Protein AF-A0A1F4DEU4-F1 (afdb_monomer)

Sequence (209 aa):
MPLQNRVDPWGRLQAVTARGTLLGNRGILHNARKEIITTSARKGWVTCLLEFEGRRREVFGAGTYSELFFLDEATAFSAGHRPCAECRRERYNEFKSAWVAANPELVRSGNPPIGEIDKVLHAERVDREGRKVIFEGTFGDLPPGTFIELDGNAVLVWHRGLLRWFFEGYSRLDESPAASASVRVLTPASVVTVFRAGFSPGVHVSANS

Structure (mmCIF, N/CA/C/O backbone):
data_AF-A0A1F4DEU4-F1
#
_entry.id   AF-A0A1F4DEU4-F1
#
loop_
_atom_site.group_PDB
_atom_site.id
_atom_site.type_symbol
_atom_site.label_atom_id
_atom_site.label_alt_id
_atom_site.label_comp_id
_atom_site.label_asym_id
_atom_site.label_entity_id
_atom_site.label_seq_id
_atom_site.pdbx_PDB_ins_code
_atom_site.Cartn_x
_atom_site.Cartn_y
_atom_site.Cartn_z
_atom_site.occupancy
_atom_site.B_iso_or_equiv
_atom_site.auth_seq_id
_atom_site.auth_comp_id
_atom_site.auth_asym_id
_atom_site.auth_atom_id
_atom_site.pdbx_PDB_model_num
ATOM 1 N N . MET A 1 1 ? -22.187 -11.898 8.634 1.00 74.94 1 MET A N 1
ATOM 2 C CA . MET A 1 1 ? -21.573 -11.333 7.411 1.00 74.94 1 MET A CA 1
ATOM 3 C C . MET A 1 1 ? -20.250 -10.690 7.796 1.00 74.94 1 MET A C 1
ATOM 5 O O . MET A 1 1 ? -20.202 -10.116 8.881 1.00 74.94 1 MET A O 1
ATOM 9 N N . PRO A 1 2 ? -19.179 -10.838 7.001 1.00 91.62 2 PRO A N 1
ATOM 10 C CA . PRO A 1 2 ? -17.907 -10.177 7.291 1.00 91.62 2 PRO A CA 1
ATOM 11 C C . PRO A 1 2 ? -18.065 -8.649 7.244 1.00 91.62 2 PRO A C 1
ATOM 13 O O . PRO A 1 2 ? -18.876 -8.130 6.481 1.00 91.62 2 PRO A O 1
ATOM 16 N N . LEU A 1 3 ? -17.289 -7.931 8.059 1.00 95.25 3 LEU A N 1
ATOM 17 C CA . LEU A 1 3 ? -17.199 -6.471 7.974 1.00 95.25 3 LEU A CA 1
ATOM 18 C C . LEU A 1 3 ? -16.487 -6.058 6.680 1.00 95.25 3 LEU A C 1
ATOM 20 O O . LEU A 1 3 ? -15.604 -6.768 6.198 1.00 95.25 3 LEU A O 1
ATOM 24 N N . GLN A 1 4 ? -16.824 -4.882 6.149 1.00 97.38 4 GLN A N 1
ATOM 25 C CA . GLN A 1 4 ? -16.165 -4.298 4.978 1.00 97.38 4 GLN A CA 1
ATOM 26 C C . GLN A 1 4 ? -14.805 -3.692 5.366 1.00 97.38 4 GLN A C 1
ATOM 28 O O . GLN A 1 4 ? -14.639 -2.476 5.456 1.00 97.38 4 GLN A O 1
ATOM 33 N N . ASN A 1 5 ? -13.828 -4.548 5.662 1.00 97.50 5 ASN A N 1
ATOM 34 C CA . ASN A 1 5 ? -12.535 -4.132 6.205 1.00 97.50 5 ASN A CA 1
ATOM 35 C C . ASN A 1 5 ? -11.331 -4.863 5.599 1.00 97.50 5 ASN A C 1
ATOM 37 O O . ASN A 1 5 ? -10.223 -4.762 6.129 1.00 97.50 5 ASN A O 1
ATOM 41 N N . ARG A 1 6 ? -11.522 -5.590 4.495 1.00 98.06 6 ARG A N 1
ATOM 42 C CA . ARG A 1 6 ? -10.418 -6.169 3.724 1.00 98.06 6 ARG A CA 1
ATOM 43 C C . ARG A 1 6 ? -10.033 -5.247 2.595 1.00 98.06 6 ARG A C 1
ATOM 45 O O . ARG A 1 6 ? -10.904 -4.745 1.895 1.00 98.06 6 ARG A O 1
ATOM 52 N N . VAL A 1 7 ? -8.740 -5.011 2.446 1.00 98.38 7 VAL A N 1
ATOM 53 C CA . VAL A 1 7 ? -8.222 -4.062 1.468 1.00 98.38 7 VAL A CA 1
ATOM 54 C C . VAL A 1 7 ? -7.651 -4.809 0.274 1.00 98.38 7 VAL A C 1
ATOM 56 O O . VAL A 1 7 ? -6.775 -5.654 0.447 1.00 98.38 7 VAL A O 1
ATOM 59 N N . ASP A 1 8 ? -8.137 -4.476 -0.920 1.00 98.56 8 ASP A N 1
ATOM 60 C CA . ASP A 1 8 ? -7.568 -4.958 -2.182 1.00 98.56 8 ASP A CA 1
ATOM 61 C C . ASP A 1 8 ? -6.397 -4.072 -2.672 1.00 98.56 8 ASP A C 1
ATOM 63 O O . ASP A 1 8 ? -6.161 -2.991 -2.117 1.00 98.56 8 ASP A O 1
ATOM 67 N N . PRO A 1 9 ? -5.649 -4.478 -3.717 1.00 98.62 9 PRO A N 1
ATOM 68 C CA . PRO A 1 9 ? -4.530 -3.692 -4.243 1.00 98.62 9 PRO A CA 1
ATOM 69 C C . PRO A 1 9 ? -4.918 -2.311 -4.801 1.00 98.62 9 PRO A C 1
ATOM 71 O O . PRO A 1 9 ? -4.081 -1.406 -4.816 1.00 98.62 9 PRO A O 1
ATOM 74 N N . TRP A 1 10 ? -6.179 -2.098 -5.201 1.00 98.25 10 TRP A N 1
ATOM 75 C CA . TRP A 1 10 ? -6.697 -0.770 -5.571 1.00 98.25 10 TRP A CA 1
ATOM 76 C C . TRP A 1 10 ? -6.994 0.108 -4.348 1.00 98.25 10 TRP A C 1
ATOM 78 O O . TRP A 1 10 ? -7.251 1.303 -4.486 1.00 98.25 10 TRP A O 1
ATOM 88 N N . GLY A 1 11 ? -6.957 -0.458 -3.143 1.00 97.38 11 GLY A N 1
ATOM 89 C CA . GLY A 1 11 ? -7.246 0.224 -1.892 1.00 97.38 11 GLY A CA 1
ATOM 90 C C . GLY A 1 11 ? -8.728 0.249 -1.522 1.00 97.38 11 GLY A C 1
ATOM 91 O O . GLY A 1 11 ? -9.077 0.960 -0.569 1.00 97.38 11 GLY A O 1
ATOM 92 N N . ARG A 1 12 ? -9.587 -0.505 -2.218 1.00 97.06 12 ARG A N 1
ATOM 93 C CA . ARG A 1 12 ? -11.024 -0.607 -1.922 1.00 97.06 12 ARG A CA 1
ATOM 94 C C . ARG A 1 12 ? -11.250 -1.512 -0.717 1.00 97.06 12 ARG A C 1
ATOM 96 O O . ARG A 1 12 ? -10.450 -2.400 -0.434 1.00 97.06 12 ARG A O 1
ATOM 103 N N . LEU A 1 13 ? -12.345 -1.265 -0.002 1.00 97.62 13 LEU A N 1
ATOM 104 C CA . LEU A 1 13 ? -12.741 -2.047 1.166 1.00 97.62 13 LEU A CA 1
ATOM 105 C C . LEU A 1 13 ? -13.792 -3.077 0.752 1.00 97.62 13 LEU A C 1
ATOM 107 O O . LEU A 1 13 ? -14.833 -2.698 0.217 1.00 97.62 13 LEU A O 1
ATOM 111 N N . GLN A 1 14 ? -13.535 -4.353 1.020 1.00 97.81 14 GLN A N 1
ATOM 112 C CA . GLN A 1 14 ? -14.402 -5.476 0.670 1.00 97.81 14 GLN A CA 1
ATOM 113 C C . GLN A 1 14 ? -14.836 -6.241 1.925 1.00 97.81 14 GLN A C 1
ATOM 115 O O . GLN A 1 14 ? -14.095 -6.334 2.910 1.00 97.81 14 GLN A O 1
ATOM 120 N N . ALA A 1 15 ? -16.049 -6.790 1.882 1.00 97.44 15 ALA A N 1
ATOM 121 C CA . ALA A 1 15 ? -16.614 -7.631 2.931 1.00 97.44 15 ALA A CA 1
ATOM 122 C C . ALA A 1 15 ? -16.348 -9.111 2.614 1.00 97.44 15 ALA A C 1
ATOM 124 O O . ALA A 1 15 ? -17.193 -9.795 2.043 1.00 97.44 15 ALA A O 1
ATOM 125 N N . VAL A 1 16 ? -15.162 -9.607 2.979 1.00 96.75 16 VAL A N 1
ATOM 126 C CA . VAL A 1 16 ? -14.746 -11.006 2.750 1.00 96.75 16 VAL A CA 1
ATOM 127 C C . VAL A 1 16 ? -14.143 -11.626 4.013 1.00 96.75 16 VAL A C 1
ATOM 129 O O . VAL A 1 16 ? -13.744 -10.921 4.940 1.00 96.75 16 VAL A O 1
ATOM 132 N N . THR A 1 17 ? -14.092 -12.957 4.073 1.00 95.69 17 THR A N 1
ATOM 133 C CA . THR A 1 17 ? -13.707 -13.717 5.278 1.00 95.69 17 THR A CA 1
ATOM 134 C C . THR A 1 17 ? -12.210 -13.978 5.422 1.00 95.69 17 THR A C 1
ATOM 136 O O . THR A 1 17 ? -11.786 -14.415 6.494 1.00 95.69 17 THR A O 1
ATOM 139 N N . ALA A 1 18 ? -11.405 -13.722 4.384 1.00 95.56 18 ALA A N 1
ATOM 140 C CA . ALA A 1 18 ? -9.952 -13.897 4.425 1.00 95.56 18 ALA A CA 1
ATOM 141 C C . ALA A 1 18 ? -9.349 -13.207 5.653 1.00 95.56 18 ALA A C 1
ATOM 143 O O . ALA A 1 18 ? -9.817 -12.146 6.043 1.00 95.56 18 ALA A O 1
ATOM 144 N N . ARG A 1 19 ? -8.339 -13.775 6.315 1.00 91.31 19 ARG A N 1
ATOM 145 C CA . ARG A 1 19 ? -7.832 -13.196 7.578 1.00 91.31 19 ARG A CA 1
ATOM 146 C C . ARG A 1 19 ? -6.899 -12.004 7.364 1.00 91.31 19 ARG A C 1
ATOM 148 O O . ARG A 1 19 ? -7.003 -11.025 8.099 1.00 91.31 19 ARG A O 1
ATOM 155 N N . GLY A 1 20 ? -6.052 -12.082 6.340 1.00 94.19 20 GLY A N 1
ATOM 156 C CA . GLY A 1 20 ? -4.929 -11.168 6.153 1.00 94.19 20 GLY A CA 1
ATOM 157 C C . GLY A 1 20 ? -3.789 -11.425 7.146 1.00 94.19 20 GLY A C 1
ATOM 158 O O . GLY A 1 20 ? -3.957 -12.136 8.136 1.00 94.19 20 GLY A O 1
ATOM 159 N N . THR A 1 21 ? -2.623 -10.845 6.870 1.00 97.25 21 THR A N 1
ATOM 160 C CA . THR A 1 21 ? -1.410 -10.959 7.706 1.00 97.25 21 THR A CA 1
ATOM 161 C C . THR A 1 21 ? -0.997 -9.637 8.346 1.00 97.25 21 THR A C 1
ATOM 163 O O . THR A 1 21 ? -0.180 -9.620 9.266 1.00 97.25 21 THR A O 1
ATOM 166 N N . LEU A 1 22 ? -1.577 -8.525 7.891 1.00 97.81 22 LEU A N 1
ATOM 167 C CA . LEU A 1 22 ? -1.327 -7.191 8.422 1.00 97.81 22 LEU A CA 1
ATOM 168 C C . LEU A 1 22 ? -2.637 -6.491 8.748 1.00 97.81 22 LEU A C 1
ATOM 170 O O . LEU A 1 22 ? -3.631 -6.629 8.033 1.00 97.81 22 LEU A O 1
ATOM 174 N N . LEU A 1 23 ? -2.587 -5.678 9.797 1.00 97.75 23 LEU A N 1
ATOM 175 C CA . LEU A 1 23 ? -3.624 -4.709 10.118 1.00 97.75 23 LEU A CA 1
ATOM 176 C C . LEU A 1 23 ? -3.287 -3.372 9.445 1.00 97.75 23 LEU A C 1
ATOM 178 O O . LEU A 1 23 ? -2.137 -3.114 9.095 1.00 97.75 23 LEU A O 1
ATOM 182 N N . GLY A 1 24 ? -4.247 -2.471 9.299 1.00 96.94 24 GLY A N 1
ATOM 183 C CA . GLY A 1 24 ? -3.970 -1.089 8.945 1.00 96.94 24 GLY A CA 1
ATOM 184 C C . GLY A 1 24 ? -5.007 -0.104 9.443 1.00 96.94 24 GLY A C 1
ATOM 185 O O . GLY A 1 24 ? -6.047 -0.464 9.990 1.00 96.94 24 GLY A O 1
ATOM 186 N N . ASN A 1 25 ? -4.661 1.167 9.283 1.00 97.06 25 ASN A N 1
ATOM 187 C CA . ASN A 1 25 ? -5.388 2.290 9.848 1.00 97.06 25 ASN A CA 1
ATOM 188 C C . ASN A 1 25 ? -5.423 3.448 8.842 1.00 97.06 25 ASN A C 1
ATOM 190 O O . ASN A 1 25 ? -4.376 3.944 8.412 1.00 97.06 25 ASN A O 1
ATOM 194 N N . ARG A 1 26 ? -6.641 3.899 8.518 1.00 96.88 26 ARG A N 1
ATOM 195 C CA . ARG A 1 26 ? -6.926 5.109 7.722 1.00 96.88 26 ARG A CA 1
ATOM 196 C C . ARG A 1 26 ? -7.758 6.144 8.490 1.00 96.88 26 ARG A C 1
ATOM 198 O O . ARG A 1 26 ? -8.313 7.060 7.888 1.00 96.88 26 ARG A O 1
ATOM 205 N N . GLY A 1 27 ? -7.831 6.016 9.811 1.00 97.19 27 GLY A N 1
ATOM 206 C CA . GLY A 1 27 ? -8.699 6.772 10.712 1.00 97.19 27 GLY A CA 1
ATOM 207 C C . GLY A 1 27 ? -10.018 6.053 11.005 1.00 97.19 27 GLY A C 1
ATOM 208 O O . GLY A 1 27 ? -10.116 4.835 10.854 1.00 97.19 27 GLY A O 1
ATOM 209 N N . ILE A 1 28 ? -11.015 6.806 11.468 1.00 97.56 28 ILE A N 1
ATOM 210 C CA . ILE A 1 28 ? -12.362 6.301 11.765 1.00 97.56 28 ILE A CA 1
ATOM 211 C C . ILE A 1 28 ? -13.197 6.409 10.487 1.00 97.56 28 ILE A C 1
ATOM 213 O O . ILE A 1 28 ? -13.483 7.508 10.023 1.00 97.56 28 ILE A O 1
ATOM 217 N N . LEU A 1 29 ? -13.517 5.265 9.890 1.00 97.81 29 LEU A N 1
ATOM 218 C CA . LEU A 1 29 ? -14.238 5.137 8.625 1.00 97.81 29 LEU A CA 1
ATOM 219 C C . LEU A 1 29 ? -15.673 4.650 8.804 1.00 97.81 29 LEU A C 1
ATOM 221 O O . LEU A 1 29 ? -16.444 4.712 7.851 1.00 97.81 29 LEU A O 1
ATOM 225 N N . HIS A 1 30 ? -16.000 4.113 9.982 1.00 97.88 30 HIS A N 1
ATOM 226 C CA . HIS A 1 30 ? -17.273 3.464 10.257 1.00 97.88 30 HIS A CA 1
ATOM 227 C C . HIS A 1 30 ? -18.188 4.320 11.137 1.00 97.88 30 HIS A C 1
ATOM 229 O O . HIS A 1 30 ? -17.727 5.156 11.914 1.00 97.88 30 HIS A O 1
ATOM 235 N N . ASN A 1 31 ? -19.493 4.083 11.027 1.00 96.25 31 ASN A N 1
ATOM 236 C CA . ASN A 1 31 ? -20.499 4.600 11.957 1.00 96.25 31 ASN A CA 1
ATOM 237 C C . ASN A 1 31 ? -20.740 3.627 13.132 1.00 96.25 31 ASN A C 1
ATOM 239 O O . ASN A 1 31 ? -20.194 2.529 13.163 1.00 96.25 31 ASN A O 1
ATOM 243 N N . ALA A 1 32 ? -21.625 3.974 14.072 1.00 95.19 32 ALA A N 1
ATOM 244 C CA . ALA A 1 32 ? -21.945 3.125 15.231 1.00 95.19 32 ALA A CA 1
ATOM 245 C C . ALA A 1 32 ? -22.480 1.715 14.881 1.00 95.19 32 ALA A C 1
ATOM 247 O O . ALA A 1 32 ? -22.430 0.817 15.717 1.00 95.19 32 ALA A O 1
ATOM 248 N N . ARG A 1 33 ? -22.968 1.501 13.650 1.00 95.12 33 ARG A N 1
ATOM 249 C CA . ARG A 1 33 ? -23.425 0.198 13.134 1.00 95.12 33 ARG A CA 1
ATOM 250 C C . ARG A 1 33 ? -22.317 -0.592 12.426 1.00 95.12 33 ARG A C 1
ATOM 252 O O . ARG A 1 33 ? -22.598 -1.633 11.842 1.00 95.12 33 ARG A O 1
ATOM 259 N N . LYS A 1 34 ? -21.066 -0.118 12.483 1.00 96.00 34 LYS A N 1
ATOM 260 C CA . LYS A 1 34 ? -19.886 -0.699 11.815 1.00 96.00 34 LYS A CA 1
ATOM 261 C C . LYS A 1 34 ? -19.960 -0.664 10.282 1.00 96.00 34 LYS A C 1
ATOM 263 O O . LYS A 1 34 ? -19.275 -1.432 9.609 1.00 96.00 34 LYS A O 1
ATOM 268 N N . GLU A 1 35 ? -20.750 0.252 9.727 1.00 96.44 35 GLU A N 1
ATOM 269 C CA . GLU A 1 35 ? -20.863 0.474 8.282 1.00 96.44 35 GLU A CA 1
ATOM 270 C C . GLU A 1 35 ? -19.851 1.533 7.836 1.00 96.44 35 GLU A C 1
ATOM 272 O O . GLU A 1 35 ? -19.724 2.569 8.491 1.00 96.44 35 GLU A O 1
ATOM 277 N N . ILE A 1 36 ? -19.154 1.297 6.721 1.00 97.31 36 ILE A N 1
ATOM 278 C CA . ILE A 1 36 ? -18.210 2.259 6.139 1.00 97.31 36 ILE A CA 1
ATOM 279 C C . ILE A 1 36 ? -18.966 3.469 5.578 1.00 97.31 36 ILE A C 1
ATOM 281 O O . ILE A 1 36 ? -19.855 3.323 4.745 1.00 97.31 36 ILE A O 1
ATOM 285 N N . ILE A 1 37 ? -18.563 4.667 5.996 1.00 96.69 37 ILE A N 1
ATOM 286 C CA . ILE A 1 37 ? -19.127 5.956 5.560 1.00 96.69 37 ILE A CA 1
ATOM 287 C C . ILE A 1 37 ? -18.100 6.856 4.858 1.00 96.69 37 ILE A C 1
ATOM 289 O O . ILE A 1 37 ? -18.463 7.863 4.259 1.00 96.69 37 ILE A O 1
ATOM 293 N N . THR A 1 38 ? -16.811 6.510 4.918 1.00 94.88 38 THR A N 1
ATOM 294 C CA . THR A 1 38 ? -15.733 7.188 4.184 1.00 94.88 38 THR A CA 1
ATOM 295 C C . THR A 1 38 ? -14.582 6.223 3.897 1.00 94.88 38 THR A C 1
ATOM 297 O O . THR A 1 38 ? -14.394 5.234 4.600 1.00 94.88 38 THR A O 1
ATOM 300 N N . THR A 1 39 ? -13.777 6.496 2.872 1.00 91.38 39 THR A N 1
ATOM 301 C CA . THR A 1 39 ? -12.630 5.655 2.485 1.00 91.38 39 THR A CA 1
ATOM 302 C C . THR A 1 39 ? -11.340 6.015 3.229 1.00 91.38 39 THR A C 1
ATOM 304 O O . THR A 1 39 ? -10.420 5.191 3.302 1.00 91.38 39 THR A O 1
ATOM 307 N N . SER A 1 40 ? -11.262 7.228 3.795 1.00 92.81 40 SER A N 1
ATOM 308 C CA . SER A 1 40 ? -10.175 7.676 4.673 1.00 92.81 40 SER A CA 1
ATOM 309 C C . SER A 1 40 ? -10.538 8.925 5.484 1.00 92.81 40 SER A C 1
ATOM 311 O O . SER A 1 40 ? -11.336 9.744 5.042 1.00 92.81 40 SER A O 1
ATOM 313 N N . ALA A 1 41 ? -9.904 9.102 6.647 1.00 94.31 41 ALA A N 1
ATOM 314 C CA . ALA A 1 41 ? -10.042 10.295 7.494 1.00 94.31 41 ALA A CA 1
ATOM 315 C C . ALA A 1 41 ? -8.704 11.023 7.749 1.00 94.31 41 ALA A C 1
ATOM 317 O O . ALA A 1 41 ? -8.639 12.003 8.486 1.00 94.31 41 ALA A O 1
ATOM 318 N N . ARG A 1 42 ? -7.600 10.529 7.172 1.00 94.44 42 ARG A N 1
ATOM 319 C CA . ARG A 1 42 ? -6.245 11.090 7.315 1.00 94.44 42 ARG A CA 1
ATOM 320 C C . ARG A 1 42 ? -5.366 10.708 6.129 1.00 94.44 42 ARG A C 1
ATOM 322 O O . ARG A 1 42 ? -5.648 9.728 5.451 1.00 94.44 42 ARG A O 1
ATOM 329 N N . LYS A 1 43 ? -4.263 11.437 5.926 1.00 95.75 43 LYS A N 1
ATOM 330 C CA . LYS A 1 43 ? -3.273 11.163 4.860 1.00 95.75 43 LYS A CA 1
ATOM 331 C C . LYS A 1 43 ? -2.304 10.032 5.207 1.00 95.75 43 LYS A C 1
ATOM 333 O O . LYS A 1 43 ? -1.937 9.240 4.347 1.00 95.75 43 LYS A O 1
ATOM 338 N N . GLY A 1 44 ? -1.900 9.944 6.475 1.00 96.19 44 GLY A N 1
ATOM 339 C CA . GLY A 1 44 ? -0.965 8.917 6.927 1.00 96.19 44 GLY A CA 1
ATOM 340 C C . GLY A 1 44 ? -1.660 7.578 7.113 1.00 96.19 44 GLY A C 1
ATOM 341 O O . GLY A 1 44 ? -2.057 7.271 8.239 1.00 96.19 44 GLY A O 1
ATOM 342 N N . TRP A 1 45 ? -1.837 6.821 6.030 1.00 98.00 45 TRP A N 1
ATOM 343 C CA . TRP A 1 45 ? -2.325 5.445 6.088 1.00 98.00 45 TRP A CA 1
ATOM 344 C C . TRP A 1 45 ? -1.176 4.508 6.423 1.00 98.00 45 TRP A C 1
ATOM 346 O O . TRP A 1 45 ? -0.114 4.563 5.796 1.00 98.00 45 TRP A O 1
ATOM 356 N N . VAL A 1 46 ? -1.395 3.651 7.413 1.00 98.56 46 VAL A N 1
ATOM 357 C CA . VAL A 1 46 ? -0.334 2.800 7.949 1.00 98.56 46 VAL A CA 1
ATOM 358 C C . VAL A 1 46 ? -0.747 1.343 8.015 1.00 98.56 46 VAL A C 1
ATOM 360 O O . VAL A 1 46 ? -1.926 1.049 8.211 1.00 98.56 46 VAL A O 1
ATOM 363 N N . THR A 1 47 ? 0.230 0.448 7.911 1.00 98.50 47 THR A N 1
ATOM 364 C CA . THR A 1 47 ? 0.091 -0.959 8.286 1.00 98.50 47 THR A CA 1
ATOM 365 C C . THR A 1 47 ? 0.715 -1.240 9.639 1.00 98.50 47 THR A C 1
ATOM 367 O O . THR A 1 47 ? 1.797 -0.753 9.968 1.00 98.50 47 THR A O 1
ATOM 370 N N . CYS A 1 48 ? 0.027 -2.052 10.423 1.00 97.81 48 CYS A N 1
ATOM 371 C CA . CYS A 1 48 ? 0.373 -2.453 11.771 1.00 97.81 48 CYS A CA 1
ATOM 372 C C . CYS A 1 48 ? 0.555 -3.973 11.838 1.00 97.81 48 CYS A C 1
ATOM 374 O O . CYS A 1 48 ? 0.069 -4.708 10.977 1.00 97.81 48 CYS A O 1
ATOM 376 N N . LEU A 1 49 ? 1.229 -4.438 12.889 1.00 97.00 49 LEU A N 1
ATOM 377 C CA . LEU A 1 49 ? 1.172 -5.846 13.277 1.00 97.00 49 LEU A CA 1
ATOM 378 C C . LEU A 1 49 ? -0.253 -6.205 13.721 1.00 97.00 49 LEU A C 1
ATOM 380 O O . LEU A 1 49 ? -0.970 -5.349 14.247 1.00 97.00 49 LEU A O 1
ATOM 384 N N . LEU A 1 50 ? -0.646 -7.465 13.523 1.00 95.06 50 LEU A N 1
ATOM 385 C CA . LEU A 1 50 ? -1.916 -7.993 14.035 1.00 95.06 50 LEU A CA 1
ATOM 386 C C . LEU A 1 50 ? -1.940 -7.988 15.570 1.00 95.06 50 LEU A C 1
ATOM 388 O O . LEU A 1 50 ? -2.949 -7.634 16.175 1.00 95.06 50 LEU A O 1
ATOM 392 N N . GLU A 1 51 ? -0.803 -8.313 16.185 1.00 93.94 51 GLU A N 1
ATOM 393 C CA . GLU A 1 51 ? -0.611 -8.350 17.632 1.00 93.94 51 GLU A CA 1
ATOM 394 C C . GLU A 1 51 ? 0.565 -7.455 18.025 1.00 93.94 51 GLU A C 1
ATOM 396 O O . GLU A 1 51 ? 1.612 -7.450 17.378 1.00 93.94 51 GLU A O 1
ATOM 401 N N . PHE A 1 52 ? 0.389 -6.664 19.081 1.00 94.19 52 PHE A N 1
ATOM 402 C CA . PHE A 1 52 ? 1.430 -5.778 19.596 1.00 94.19 52 PHE A CA 1
ATOM 403 C C . PHE A 1 52 ? 1.195 -5.523 21.083 1.00 94.19 52 PHE A C 1
ATOM 405 O O . PHE A 1 52 ? 0.110 -5.067 21.446 1.00 94.19 52 PHE A O 1
ATOM 412 N N . GLU A 1 53 ? 2.186 -5.828 21.927 1.00 93.38 53 GLU A N 1
ATOM 413 C CA . GLU A 1 53 ? 2.173 -5.573 23.382 1.00 93.38 53 GLU A CA 1
ATOM 414 C C . GLU A 1 53 ? 0.902 -6.068 24.106 1.00 93.38 53 GLU A C 1
ATOM 416 O O . GLU A 1 53 ? 0.378 -5.406 24.996 1.00 93.38 53 GLU A O 1
ATOM 421 N N . GLY A 1 54 ? 0.339 -7.207 23.683 1.00 90.88 54 GLY A N 1
ATOM 422 C CA . GLY A 1 54 ? -0.878 -7.771 24.287 1.00 90.88 54 GLY A CA 1
ATOM 423 C C . GLY A 1 54 ? -2.147 -6.919 24.120 1.00 90.88 54 GLY A C 1
ATOM 424 O O . GLY A 1 54 ? -3.156 -7.183 24.778 1.00 90.88 54 GLY A O 1
ATOM 425 N N . ARG A 1 55 ? -2.129 -5.896 23.253 1.00 89.69 55 ARG A N 1
ATOM 426 C CA . ARG A 1 55 ? -3.267 -4.991 23.038 1.00 89.69 55 ARG A CA 1
ATOM 427 C C . ARG A 1 55 ? -4.474 -5.753 22.492 1.00 89.69 55 ARG A C 1
ATOM 429 O O . ARG A 1 55 ? -4.424 -6.301 21.393 1.00 89.69 55 ARG A O 1
ATOM 436 N N . ARG A 1 56 ? -5.587 -5.704 23.226 1.00 87.94 56 ARG A N 1
ATOM 437 C CA . ARG A 1 56 ? -6.895 -6.210 22.786 1.00 87.94 56 ARG A CA 1
ATOM 438 C C . ARG A 1 56 ? -7.720 -5.077 22.190 1.00 87.94 56 ARG A C 1
ATOM 440 O O . ARG A 1 56 ? -7.695 -3.961 22.703 1.00 87.94 56 ARG A O 1
ATOM 447 N N . ARG A 1 57 ? -8.428 -5.357 21.098 1.00 87.06 57 ARG A N 1
ATOM 448 C CA . ARG A 1 57 ? -9.241 -4.376 20.372 1.00 87.06 57 ARG A CA 1
ATOM 449 C C . ARG A 1 57 ? -10.548 -5.003 19.930 1.00 87.06 57 ARG A C 1
ATOM 451 O O . ARG A 1 57 ? -10.576 -6.166 19.536 1.00 87.06 57 ARG A O 1
ATOM 458 N N . GLU A 1 58 ? -11.605 -4.210 19.965 1.0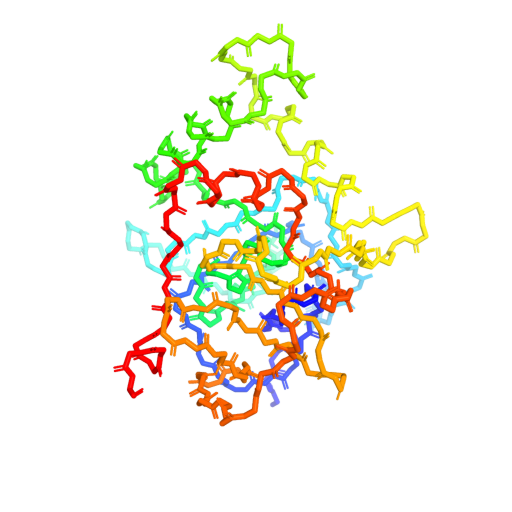0 92.94 58 GLU A N 1
ATOM 459 C CA . GLU A 1 58 ? -12.830 -4.523 19.248 1.00 92.94 58 GLU A CA 1
ATOM 460 C C . GLU A 1 58 ? -12.699 -3.992 17.821 1.00 92.94 58 GLU A C 1
ATOM 462 O O . GLU A 1 58 ? -12.443 -2.806 17.628 1.00 92.94 58 GLU A O 1
ATOM 467 N N . VAL A 1 59 ? -12.892 -4.857 16.821 1.00 94.44 59 VAL A N 1
ATOM 468 C CA . VAL A 1 59 ? -12.898 -4.417 15.422 1.00 94.44 59 VAL A CA 1
ATOM 469 C C . VAL A 1 59 ? -14.072 -3.468 15.199 1.00 94.44 59 VAL A C 1
ATOM 471 O O . VAL A 1 59 ? -15.229 -3.835 15.447 1.00 94.44 59 VAL A O 1
ATOM 474 N N . PHE A 1 60 ? -13.757 -2.277 14.696 1.00 96.06 60 PHE A N 1
ATOM 475 C CA . PHE A 1 60 ? -14.682 -1.159 14.514 1.00 96.06 60 PHE A CA 1
ATOM 476 C C . PHE A 1 60 ? -15.373 -0.792 15.836 1.00 96.06 60 PHE A C 1
ATOM 478 O O . PHE A 1 60 ? -16.599 -0.699 15.914 1.00 96.06 60 PHE A O 1
ATOM 485 N N . GLY A 1 61 ? -14.569 -0.668 16.895 1.00 94.94 61 GLY A N 1
ATOM 486 C CA . GLY A 1 61 ? -15.009 -0.156 18.187 1.00 94.94 61 GLY A CA 1
ATOM 487 C C . GLY A 1 61 ? -15.436 1.313 18.107 1.00 94.94 61 GLY A C 1
ATOM 488 O O . GLY A 1 61 ? -14.875 2.118 17.358 1.00 94.94 61 GLY A O 1
ATOM 489 N N . ALA A 1 62 ? -16.438 1.686 18.901 1.00 93.56 62 ALA A N 1
ATOM 490 C CA . ALA A 1 62 ? -16.957 3.048 18.907 1.00 93.56 62 ALA A CA 1
ATOM 491 C C . ALA A 1 62 ? -15.866 4.065 19.294 1.00 93.56 62 ALA A C 1
ATOM 493 O O . ALA A 1 62 ? -15.206 3.933 20.324 1.00 93.56 62 ALA A O 1
ATOM 494 N N . GLY A 1 63 ? -15.680 5.096 18.464 1.00 91.44 63 GLY A N 1
ATOM 495 C CA . GLY A 1 63 ? -14.679 6.142 18.697 1.00 91.44 63 GLY A CA 1
ATOM 496 C C . GLY A 1 63 ? -13.227 5.710 18.456 1.00 91.44 63 GLY A C 1
ATOM 497 O O . GLY A 1 63 ? -12.317 6.504 18.696 1.00 91.44 63 GLY A O 1
ATOM 498 N N . THR A 1 64 ? -12.984 4.494 17.954 1.00 94.31 64 THR A N 1
ATOM 499 C CA . THR A 1 64 ? -11.644 4.019 17.586 1.00 94.31 64 THR A CA 1
ATOM 500 C C . THR A 1 64 ? -11.461 3.993 16.073 1.00 94.31 64 THR A C 1
ATOM 502 O O . THR A 1 64 ? -12.412 4.053 15.292 1.00 94.31 64 THR A O 1
ATOM 505 N N . TYR A 1 65 ? -10.205 3.940 15.624 1.00 95.44 65 TYR A N 1
ATOM 506 C CA . TYR A 1 65 ? -9.927 3.806 14.197 1.00 95.44 65 TYR A CA 1
ATOM 507 C C . TYR A 1 65 ? -10.502 2.493 13.652 1.00 95.44 65 TYR A C 1
ATOM 509 O O . TYR A 1 65 ? -10.723 1.537 14.383 1.00 95.44 65 TYR A O 1
ATOM 517 N N . SER A 1 66 ? -10.748 2.461 12.347 1.00 97.50 66 SER A N 1
ATOM 518 C CA . SER A 1 66 ? -11.263 1.277 11.657 1.00 97.50 66 SER A CA 1
ATOM 519 C C . SER A 1 66 ? -10.118 0.332 11.329 1.00 97.50 66 SER A C 1
ATOM 521 O O . SER A 1 66 ? -9.260 0.678 10.515 1.00 97.50 66 SER A O 1
ATOM 523 N N . GLU A 1 67 ? -10.087 -0.839 11.961 1.00 97.25 67 GLU A N 1
ATOM 524 C CA . GLU A 1 67 ? -9.110 -1.890 11.683 1.00 97.25 67 GLU A CA 1
ATOM 525 C C . GLU A 1 67 ? -9.329 -2.458 10.283 1.00 97.25 67 GLU A C 1
ATOM 527 O O . GLU A 1 67 ? -10.321 -3.137 10.013 1.00 97.25 67 GLU A O 1
ATOM 532 N N . LEU A 1 68 ? -8.382 -2.184 9.394 1.00 98.12 68 LEU A N 1
ATOM 533 C CA . LEU A 1 68 ? -8.332 -2.750 8.052 1.00 98.12 68 LEU A CA 1
ATOM 534 C C . LEU A 1 68 ? -7.365 -3.926 8.012 1.00 98.12 68 LEU A C 1
ATOM 536 O O . LEU A 1 68 ? -6.449 -3.985 8.825 1.00 98.12 68 LEU A O 1
ATOM 540 N N . PHE A 1 69 ? -7.534 -4.834 7.058 1.00 98.25 69 PHE A N 1
ATOM 541 C CA . PHE A 1 69 ? -6.700 -6.025 6.947 1.00 98.25 69 PHE A CA 1
ATOM 542 C C . PHE A 1 69 ? -6.242 -6.244 5.510 1.00 98.25 69 PHE A C 1
ATOM 544 O O . PHE A 1 69 ? -7.003 -6.035 4.562 1.00 98.25 69 PHE A O 1
ATOM 551 N N . PHE A 1 70 ? -4.995 -6.676 5.372 1.00 98.69 70 PHE A N 1
ATOM 552 C CA . PHE A 1 70 ? -4.309 -6.860 4.096 1.00 98.69 70 PHE A CA 1
ATOM 553 C C . PHE A 1 70 ? -3.806 -8.288 4.000 1.00 98.69 70 PHE A C 1
ATOM 555 O O . PHE A 1 70 ? -3.376 -8.851 5.011 1.00 98.69 70 PHE A O 1
ATOM 562 N N . LEU A 1 71 ? -3.811 -8.847 2.789 1.00 98.62 71 LEU A N 1
ATOM 563 C CA . LEU A 1 71 ? -3.166 -10.132 2.531 1.00 98.62 71 LEU A CA 1
ATOM 564 C C . LEU A 1 71 ? -1.699 -10.091 2.982 1.00 98.62 71 LEU A C 1
ATOM 566 O O . LEU A 1 71 ? -1.277 -10.963 3.734 1.00 98.62 71 LEU A O 1
ATOM 570 N N . ASP A 1 72 ? -0.956 -9.065 2.566 1.00 98.56 72 ASP A N 1
ATOM 571 C CA . ASP A 1 72 ? 0.469 -8.875 2.847 1.00 98.56 72 ASP A CA 1
ATOM 572 C C . ASP A 1 72 ? 0.914 -7.408 2.681 1.00 98.56 72 ASP A C 1
ATOM 574 O O . ASP A 1 72 ? 0.097 -6.491 2.539 1.00 98.56 72 ASP A O 1
ATOM 578 N N . GLU A 1 73 ? 2.226 -7.169 2.734 1.00 98.69 73 GLU A N 1
ATOM 579 C CA . GLU A 1 73 ? 2.798 -5.830 2.635 1.00 98.69 73 GLU A CA 1
ATOM 580 C C . GLU A 1 73 ? 2.769 -5.279 1.206 1.00 98.69 73 GLU A C 1
ATOM 582 O O . GLU A 1 73 ? 2.491 -4.093 1.034 1.00 98.69 73 GLU A O 1
ATOM 587 N N . ALA A 1 74 ? 2.989 -6.113 0.185 1.00 98.62 74 ALA A N 1
ATOM 588 C CA . ALA A 1 74 ? 2.882 -5.702 -1.217 1.00 98.62 74 ALA A CA 1
ATOM 589 C C . ALA A 1 74 ? 1.473 -5.170 -1.542 1.00 98.62 74 ALA A C 1
ATOM 591 O O . ALA A 1 74 ? 1.329 -4.086 -2.114 1.00 98.62 74 ALA A O 1
ATOM 592 N N . THR A 1 75 ? 0.427 -5.869 -1.083 1.00 98.81 75 THR A N 1
ATOM 593 C CA . THR A 1 75 ? -0.973 -5.420 -1.180 1.00 98.81 75 THR A CA 1
ATOM 594 C C . THR A 1 75 ? -1.146 -4.056 -0.516 1.00 98.81 75 THR A C 1
ATOM 596 O O . THR A 1 75 ? -1.773 -3.144 -1.061 1.00 98.81 75 THR A O 1
ATOM 599 N N . ALA A 1 76 ? -0.568 -3.891 0.674 1.00 98.75 76 ALA A N 1
ATOM 600 C CA . ALA A 1 76 ? -0.695 -2.661 1.433 1.00 98.75 76 ALA A CA 1
ATOM 601 C C . ALA A 1 76 ? 0.021 -1.475 0.782 1.00 98.75 76 ALA A C 1
ATOM 603 O O . ALA A 1 76 ? -0.548 -0.380 0.742 1.00 98.75 76 ALA A O 1
ATOM 604 N N . PHE A 1 77 ? 1.217 -1.690 0.233 1.00 98.81 77 PHE A N 1
ATOM 605 C CA . PHE A 1 77 ? 1.942 -0.693 -0.549 1.00 98.81 77 PHE A CA 1
ATOM 606 C C . PHE A 1 77 ? 1.182 -0.308 -1.814 1.00 98.81 77 PHE A C 1
ATOM 608 O O . PHE A 1 77 ? 1.063 0.886 -2.088 1.00 98.81 77 PHE A O 1
ATOM 615 N N . SER A 1 78 ? 0.581 -1.270 -2.522 1.00 98.75 78 SER A N 1
ATOM 616 C CA . SER A 1 78 ? -0.295 -0.976 -3.663 1.00 98.75 78 SER A CA 1
ATOM 617 C C . SER A 1 78 ? -1.472 -0.084 -3.263 1.00 98.75 78 SER A C 1
ATOM 619 O O . SER A 1 78 ? -1.752 0.937 -3.894 1.00 98.75 78 SER A O 1
ATOM 621 N N . ALA A 1 79 ? -2.100 -0.372 -2.123 1.00 98.25 79 ALA A N 1
ATOM 622 C CA . ALA A 1 79 ? -3.133 0.478 -1.532 1.00 98.25 79 ALA A CA 1
ATOM 623 C C . ALA A 1 79 ? -2.594 1.804 -0.934 1.00 98.25 79 ALA A C 1
ATOM 625 O O . ALA A 1 79 ? -3.369 2.597 -0.396 1.00 98.25 79 ALA A O 1
ATOM 626 N N . GLY A 1 80 ? -1.282 2.053 -0.968 1.00 97.56 80 GLY A N 1
ATOM 627 C CA . GLY A 1 80 ? -0.615 3.275 -0.507 1.00 97.56 80 GLY A CA 1
ATOM 628 C C . GLY A 1 80 ? -0.269 3.333 0.985 1.00 97.56 80 GLY A C 1
ATOM 629 O O . GLY A 1 80 ? 0.035 4.408 1.500 1.00 97.56 80 GLY A O 1
ATOM 630 N N . HIS A 1 81 ? -0.343 2.231 1.727 1.00 98.56 81 HIS A N 1
ATOM 631 C CA . HIS A 1 81 ? -0.014 2.216 3.156 1.00 98.56 81 HIS A CA 1
ATOM 632 C C . HIS A 1 81 ? 1.486 2.041 3.350 1.00 98.56 81 HIS A C 1
ATOM 634 O O . HIS A 1 81 ? 2.101 1.173 2.740 1.00 98.56 81 HIS A O 1
ATOM 640 N N . ARG A 1 82 ? 2.055 2.817 4.270 1.00 98.44 82 ARG A N 1
ATOM 641 C CA . ARG A 1 82 ? 3.429 2.617 4.748 1.00 98.44 82 ARG A CA 1
ATOM 642 C C . ARG A 1 82 ? 3.447 1.851 6.076 1.00 98.44 82 ARG A C 1
ATOM 644 O O . ARG A 1 82 ? 2.429 1.822 6.768 1.00 98.44 82 ARG A O 1
ATOM 651 N N . PRO A 1 83 ? 4.583 1.299 6.517 1.00 98.69 83 PRO A N 1
ATOM 652 C CA . PRO A 1 83 ? 4.678 0.710 7.848 1.00 98.69 83 PRO A CA 1
ATOM 653 C C . PRO A 1 83 ? 4.390 1.729 8.971 1.00 98.69 83 PRO A C 1
ATOM 655 O O . PRO A 1 83 ? 4.692 2.925 8.871 1.00 98.69 83 PRO A O 1
ATOM 658 N N . CYS A 1 84 ? 3.767 1.263 10.052 1.00 98.25 84 CYS A N 1
ATOM 659 C CA . CYS A 1 84 ? 3.483 2.058 11.243 1.00 98.25 84 CYS A CA 1
ATOM 660 C C . CYS A 1 84 ? 4.756 2.302 12.064 1.00 98.25 84 CYS A C 1
ATOM 662 O O . CYS A 1 84 ? 5.492 1.372 12.377 1.00 98.25 84 CYS A O 1
ATOM 664 N N . ALA A 1 85 ? 4.965 3.547 12.496 1.00 97.88 85 ALA A N 1
ATOM 665 C CA . ALA A 1 85 ? 6.107 3.918 13.328 1.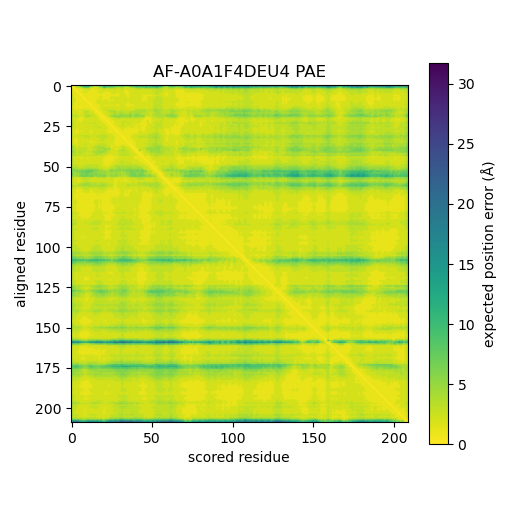00 97.88 85 ALA A CA 1
ATOM 666 C C . ALA A 1 85 ? 6.011 3.393 14.773 1.00 97.88 85 ALA A C 1
ATOM 668 O O . ALA A 1 85 ? 6.963 3.518 15.527 1.00 97.88 85 ALA A O 1
ATOM 669 N N . GLU A 1 86 ? 4.878 2.848 15.208 1.00 97.19 86 GLU A N 1
ATOM 670 C CA . GLU A 1 86 ? 4.743 2.305 16.562 1.00 97.19 86 GLU A CA 1
ATOM 671 C C . GLU A 1 86 ? 5.094 0.815 16.571 1.00 97.19 86 GLU A C 1
ATOM 673 O O . GLU A 1 86 ? 6.208 0.444 16.923 1.00 97.19 86 GLU A O 1
ATOM 678 N N . CYS A 1 87 ? 4.180 -0.032 16.096 1.00 97.38 87 CYS A N 1
ATOM 679 C CA . CYS A 1 87 ? 4.334 -1.485 16.162 1.00 97.38 87 CYS A CA 1
ATOM 680 C C . CYS A 1 87 ? 5.227 -2.089 15.070 1.00 97.38 87 CYS A C 1
ATOM 682 O O . CYS A 1 87 ? 5.624 -3.240 15.190 1.00 97.38 87 CYS A O 1
ATOM 684 N N . ARG A 1 88 ? 5.551 -1.344 14.004 1.00 98.06 88 ARG A N 1
ATOM 685 C CA . ARG A 1 88 ? 6.453 -1.787 12.924 1.00 98.06 88 ARG A CA 1
ATOM 686 C C . ARG A 1 88 ? 7.678 -0.871 12.818 1.00 98.06 88 ARG A C 1
ATOM 688 O O . ARG A 1 88 ? 8.121 -0.576 11.713 1.00 98.06 88 ARG A O 1
ATOM 695 N N . ARG A 1 89 ? 8.200 -0.378 13.953 1.00 98.31 89 ARG A N 1
ATOM 696 C CA . ARG A 1 89 ? 9.240 0.673 14.026 1.00 98.31 89 ARG A CA 1
ATOM 697 C C . ARG A 1 89 ? 10.453 0.413 13.130 1.00 98.31 89 ARG A C 1
ATOM 699 O O . ARG A 1 89 ? 10.860 1.323 12.417 1.00 98.31 89 ARG A O 1
ATOM 706 N N . GLU A 1 90 ? 11.018 -0.790 13.167 1.00 98.38 90 GLU A N 1
ATOM 707 C CA . GLU A 1 90 ? 12.186 -1.149 12.352 1.00 98.38 90 GLU A CA 1
ATOM 708 C C . GLU A 1 90 ? 11.869 -1.040 10.857 1.00 98.38 90 GLU A C 1
ATOM 710 O O . GLU A 1 90 ? 12.484 -0.248 10.145 1.00 98.38 90 GLU A O 1
ATOM 715 N N . ARG A 1 91 ? 10.806 -1.721 10.417 1.00 98.62 91 ARG A N 1
ATOM 716 C CA . ARG A 1 91 ? 10.332 -1.684 9.030 1.00 98.62 91 ARG A CA 1
ATOM 717 C C . ARG A 1 91 ? 9.924 -0.280 8.574 1.00 98.62 91 ARG A C 1
ATOM 719 O O . ARG A 1 91 ? 10.084 0.077 7.412 1.00 98.62 91 ARG A O 1
ATOM 726 N N . TYR A 1 92 ? 9.404 0.539 9.485 1.00 98.75 92 TYR A N 1
ATOM 727 C CA . TYR A 1 92 ? 9.120 1.951 9.243 1.00 98.75 92 TYR A CA 1
ATOM 728 C C . TYR A 1 92 ? 10.392 2.763 8.990 1.00 98.75 92 TYR A C 1
ATOM 730 O O . TYR A 1 92 ? 10.410 3.562 8.056 1.00 98.75 92 TYR A O 1
ATOM 738 N N . ASN A 1 93 ? 11.437 2.573 9.797 1.00 98.62 93 ASN A N 1
ATOM 739 C CA . ASN A 1 93 ? 12.708 3.274 9.617 1.00 98.62 93 ASN A CA 1
ATOM 740 C C . ASN A 1 93 ? 13.380 2.857 8.304 1.00 98.62 93 ASN A C 1
ATOM 742 O O . ASN A 1 93 ? 13.842 3.722 7.564 1.00 98.62 93 ASN A O 1
ATOM 746 N N . GLU A 1 94 ? 13.368 1.559 7.998 1.00 98.62 94 GLU A N 1
ATOM 747 C CA . GLU A 1 94 ? 13.862 1.007 6.737 1.00 98.62 94 GLU A CA 1
ATOM 748 C C . GLU A 1 94 ? 13.128 1.625 5.539 1.00 98.62 94 GLU A C 1
ATOM 750 O O . GLU A 1 94 ? 13.763 2.224 4.672 1.00 98.62 94 GLU A O 1
ATOM 755 N N . PHE A 1 95 ? 11.788 1.576 5.535 1.00 98.75 95 PHE A N 1
ATOM 756 C CA . PHE A 1 95 ? 10.979 2.177 4.474 1.00 98.75 95 PHE A CA 1
ATOM 757 C C . PHE A 1 95 ? 11.233 3.679 4.349 1.00 98.75 95 PHE A C 1
ATOM 759 O O . PHE A 1 95 ? 11.437 4.167 3.245 1.00 98.75 95 PHE A O 1
ATOM 766 N N . LYS A 1 96 ? 11.237 4.430 5.460 1.00 98.62 96 LYS A N 1
ATOM 767 C CA . LYS A 1 96 ? 11.457 5.882 5.429 1.00 98.62 96 LYS A CA 1
ATOM 768 C C . LYS A 1 96 ? 12.826 6.214 4.833 1.00 98.62 96 LYS A C 1
ATOM 770 O O . LYS A 1 96 ? 12.911 7.114 4.004 1.00 98.62 96 LYS A O 1
ATOM 775 N N . SER A 1 97 ? 13.868 5.501 5.255 1.00 98.31 97 SER A N 1
ATOM 776 C CA . SER A 1 97 ? 15.231 5.692 4.754 1.00 98.31 97 SER A CA 1
ATOM 777 C C . SER A 1 97 ? 15.310 5.406 3.253 1.00 98.31 97 SER A C 1
ATOM 779 O O . SER A 1 97 ? 15.732 6.269 2.486 1.00 98.31 97 SER A O 1
ATOM 781 N N . ALA A 1 98 ? 14.803 4.245 2.820 1.00 98.62 98 ALA A N 1
ATOM 782 C CA . ALA A 1 98 ? 14.779 3.857 1.412 1.00 98.62 98 ALA A CA 1
ATOM 783 C C . ALA A 1 98 ? 13.954 4.832 0.559 1.00 98.62 98 ALA A C 1
ATOM 785 O O . ALA A 1 98 ? 14.379 5.217 -0.525 1.00 98.62 98 ALA A O 1
ATOM 786 N N . TRP A 1 99 ? 12.805 5.286 1.065 1.00 98.75 99 TRP A N 1
ATOM 787 C CA . TRP A 1 99 ? 11.935 6.234 0.374 1.00 98.75 99 TRP A CA 1
ATOM 788 C C . TRP A 1 99 ? 12.604 7.580 0.145 1.00 98.75 99 TRP A C 1
ATOM 790 O O . TRP A 1 99 ? 12.542 8.100 -0.966 1.00 98.75 99 TRP A O 1
ATOM 800 N N . VAL A 1 100 ? 13.279 8.123 1.157 1.00 98.50 100 VAL A N 1
ATOM 801 C CA . VAL A 1 100 ? 13.991 9.402 1.031 1.00 98.50 100 VAL A CA 1
ATOM 802 C C . VAL A 1 100 ? 15.203 9.273 0.112 1.00 98.50 100 VAL A C 1
ATOM 804 O O . VAL A 1 100 ? 15.431 10.157 -0.705 1.00 98.50 100 VAL A O 1
ATOM 807 N N . ALA A 1 101 ? 15.954 8.172 0.209 1.00 98.25 101 ALA A N 1
ATOM 808 C CA . ALA A 1 101 ? 17.101 7.923 -0.661 1.00 98.25 101 ALA A CA 1
ATOM 809 C C . ALA A 1 101 ? 16.698 7.745 -2.134 1.00 98.25 101 ALA A C 1
ATOM 811 O O . ALA A 1 101 ? 17.420 8.192 -3.021 1.00 98.25 101 ALA A O 1
ATOM 812 N N . ALA A 1 102 ? 15.552 7.110 -2.390 1.00 98.38 102 ALA A N 1
ATOM 813 C CA . ALA A 1 102 ? 15.054 6.841 -3.735 1.00 98.38 102 ALA A CA 1
ATOM 814 C C . ALA A 1 102 ? 14.307 8.030 -4.367 1.00 98.38 102 ALA A C 1
ATOM 816 O O . ALA A 1 102 ? 14.199 8.078 -5.586 1.00 98.38 102 ALA A O 1
ATOM 817 N N . ASN A 1 103 ? 13.792 8.966 -3.559 1.00 98.31 103 ASN A N 1
ATOM 818 C CA . ASN A 1 103 ? 12.989 10.107 -4.019 1.00 98.31 103 ASN A CA 1
ATOM 819 C C . ASN A 1 103 ? 13.458 11.450 -3.402 1.00 98.31 103 ASN A C 1
ATOM 821 O O . ASN A 1 103 ? 12.650 12.159 -2.784 1.00 98.31 103 ASN A O 1
ATOM 825 N N . PRO A 1 104 ? 14.755 11.807 -3.490 1.00 97.25 104 PRO A N 1
ATOM 826 C CA . PRO A 1 104 ? 15.307 12.989 -2.820 1.00 97.25 104 PRO A CA 1
ATOM 827 C C . PRO A 1 104 ? 14.663 14.308 -3.274 1.00 97.25 104 PRO A C 1
ATOM 829 O O . PRO A 1 104 ? 14.588 15.254 -2.494 1.00 97.25 104 PRO A O 1
ATOM 832 N N . GLU A 1 105 ? 14.167 14.376 -4.507 1.00 97.31 105 GLU A N 1
ATOM 833 C CA . GLU A 1 105 ? 13.506 15.539 -5.104 1.00 97.31 105 GLU A CA 1
ATOM 834 C C . GLU A 1 105 ? 12.058 15.748 -4.636 1.00 97.31 105 GLU A C 1
ATOM 836 O O . GLU A 1 105 ? 11.509 16.838 -4.801 1.00 97.31 105 GLU A O 1
ATOM 841 N N . LEU A 1 106 ? 11.430 14.731 -4.034 1.00 97.50 106 LEU A N 1
ATOM 842 C CA . LEU A 1 106 ? 10.036 14.800 -3.577 1.00 97.50 106 LEU A CA 1
ATOM 843 C C . LEU A 1 106 ? 9.891 15.361 -2.153 1.00 97.50 106 LEU A C 1
ATOM 845 O O . LEU A 1 106 ? 8.770 15.547 -1.669 1.00 97.50 106 LEU A O 1
ATOM 849 N N . VAL A 1 107 ? 11.004 15.629 -1.465 1.00 95.50 107 VAL A N 1
ATOM 850 C CA . VAL A 1 107 ? 11.043 16.123 -0.080 1.00 95.50 107 VAL A CA 1
ATOM 851 C C . VAL A 1 107 ? 12.063 17.241 0.087 1.00 95.50 107 VAL A C 1
ATOM 853 O O . VAL A 1 107 ? 12.987 17.400 -0.700 1.00 95.50 107 VAL A O 1
ATOM 856 N N . ARG A 1 108 ? 11.899 18.054 1.135 1.00 92.31 108 ARG A N 1
ATOM 857 C CA . ARG A 1 108 ? 12.737 19.252 1.329 1.00 92.31 108 ARG A CA 1
ATOM 858 C C . ARG A 1 108 ? 14.109 18.983 1.941 1.00 92.31 108 ARG A C 1
ATOM 860 O O . ARG A 1 108 ? 14.953 19.874 1.945 1.00 92.31 108 ARG A O 1
ATOM 867 N N . SER A 1 109 ? 14.313 17.817 2.547 1.00 93.69 109 SER A N 1
ATOM 868 C CA . SER A 1 109 ? 15.554 17.477 3.245 1.00 93.69 109 SER A CA 1
ATOM 869 C C . SER A 1 109 ? 15.785 15.969 3.270 1.00 93.69 109 SER A C 1
ATOM 871 O O . SER A 1 109 ? 14.851 15.191 3.088 1.00 93.69 109 SER A O 1
ATOM 873 N N . GLY A 1 110 ? 17.018 15.551 3.576 1.00 91.62 110 GLY A N 1
ATOM 874 C CA . GLY A 1 110 ? 17.387 14.135 3.721 1.00 91.62 110 GLY A CA 1
ATOM 875 C C . GLY A 1 110 ? 16.796 13.429 4.952 1.00 91.62 110 GLY A C 1
ATOM 876 O O . GLY A 1 110 ? 16.995 12.232 5.129 1.00 91.62 110 GLY A O 1
ATOM 877 N N . ASN A 1 111 ? 16.064 14.136 5.819 1.00 93.88 111 ASN A N 1
ATOM 878 C CA . ASN A 1 111 ? 15.303 13.525 6.911 1.00 93.88 111 ASN A CA 1
ATOM 879 C C . ASN A 1 111 ? 14.000 14.303 7.157 1.00 93.88 111 ASN A C 1
ATOM 881 O O . ASN A 1 111 ? 13.861 15.001 8.166 1.00 93.88 111 ASN A O 1
ATOM 885 N N . PRO A 1 112 ? 13.029 14.208 6.239 1.00 96.44 112 PRO A N 1
ATOM 886 C CA . PRO A 1 112 ? 11.815 14.994 6.316 1.00 96.44 112 PRO A CA 1
ATOM 887 C C . PRO A 1 112 ? 10.898 14.472 7.434 1.00 96.44 112 PRO A C 1
ATOM 889 O O . PRO A 1 112 ? 10.950 13.288 7.811 1.00 96.44 112 PRO A O 1
ATOM 892 N N . PRO A 1 113 ? 9.994 15.312 7.963 1.00 97.06 113 PRO A N 1
ATOM 893 C CA . PRO A 1 113 ? 8.867 14.834 8.749 1.00 97.06 113 PRO A CA 1
ATOM 894 C C . PRO A 1 113 ? 8.059 13.812 7.944 1.00 97.06 113 PRO A C 1
ATOM 896 O O . PRO A 1 113 ? 7.825 13.994 6.750 1.00 97.06 113 PRO A O 1
ATOM 899 N N . ILE A 1 114 ? 7.557 12.761 8.597 1.00 97.56 114 ILE A N 1
ATOM 900 C CA . ILE A 1 114 ? 6.802 11.705 7.899 1.00 97.56 114 ILE A CA 1
ATOM 901 C C . ILE A 1 114 ? 5.554 12.234 7.176 1.00 97.56 114 ILE A C 1
ATOM 903 O O . ILE A 1 114 ? 5.131 11.678 6.169 1.00 97.56 114 ILE A O 1
ATOM 907 N N . GLY A 1 115 ? 5.004 13.353 7.655 1.00 97.94 115 GLY A N 1
ATOM 908 C CA . GLY A 1 115 ? 3.888 14.043 7.021 1.00 97.94 115 GLY A CA 1
ATOM 909 C C . GLY A 1 115 ? 4.186 14.567 5.610 1.00 97.94 115 GLY A C 1
ATOM 910 O O . GLY A 1 115 ? 3.241 14.782 4.858 1.00 97.94 115 GLY A O 1
ATOM 911 N N . GLU A 1 116 ? 5.452 14.783 5.231 1.00 98.06 116 GLU A N 1
ATOM 912 C CA . GLU A 1 116 ? 5.812 15.116 3.843 1.00 98.06 116 GLU A CA 1
ATOM 913 C C . GLU A 1 116 ? 5.667 13.892 2.935 1.00 98.06 116 GLU A C 1
ATOM 915 O O . GLU A 1 116 ? 4.966 13.968 1.930 1.00 98.06 116 GLU A O 1
ATOM 920 N N . ILE A 1 117 ? 6.189 12.738 3.360 1.00 98.44 117 ILE A N 1
ATOM 921 C CA . ILE A 1 117 ? 6.017 11.461 2.649 1.00 98.44 117 ILE A CA 1
ATOM 922 C C . ILE A 1 117 ? 4.529 11.092 2.560 1.00 98.44 117 ILE A C 1
ATOM 924 O O . ILE A 1 117 ? 4.034 10.727 1.497 1.00 98.44 117 ILE A O 1
ATOM 928 N N . ASP A 1 118 ? 3.773 11.260 3.652 1.00 98.38 118 ASP A N 1
ATOM 929 C CA . ASP A 1 118 ? 2.331 10.991 3.671 1.00 98.38 118 ASP A CA 1
ATOM 930 C C . ASP A 1 118 ? 1.561 11.867 2.662 1.00 98.38 118 ASP A C 1
ATOM 932 O O . ASP A 1 118 ? 0.556 11.411 2.114 1.00 98.38 118 ASP A O 1
ATOM 936 N N . LYS A 1 119 ? 2.012 13.104 2.394 1.00 97.81 119 LYS A N 1
ATOM 937 C CA . LYS A 1 119 ? 1.412 13.983 1.372 1.00 97.81 119 LYS A CA 1
ATOM 938 C C . LYS A 1 119 ? 1.697 13.482 -0.040 1.00 97.81 119 LYS A C 1
ATOM 940 O O . LYS A 1 119 ? 0.761 13.461 -0.835 1.00 97.81 119 LYS A O 1
ATOM 945 N N . VAL A 1 120 ? 2.933 13.069 -0.323 1.00 98.38 120 VAL A N 1
ATOM 946 C CA . VAL A 1 120 ? 3.312 12.512 -1.632 1.00 98.38 120 VAL A CA 1
ATOM 947 C C . VAL A 1 120 ? 2.525 11.234 -1.895 1.00 98.38 120 VAL A C 1
ATOM 949 O O . VAL A 1 120 ? 1.734 11.184 -2.832 1.00 98.38 120 VAL A O 1
ATOM 952 N N . LEU A 1 121 ? 2.592 10.267 -0.976 1.00 98.25 121 LEU A N 1
ATOM 953 C CA . LEU A 1 121 ? 1.826 9.026 -1.086 1.00 98.25 121 LEU A CA 1
ATOM 954 C C . LEU A 1 121 ? 0.318 9.287 -1.208 1.00 98.25 121 LEU A C 1
ATOM 956 O O . LEU A 1 121 ? -0.398 8.508 -1.825 1.00 98.25 121 LEU A O 1
ATOM 960 N N . HIS A 1 122 ? -0.222 10.332 -0.567 1.00 97.25 122 HIS A N 1
ATOM 961 C CA . HIS A 1 122 ? -1.637 10.694 -0.711 1.00 97.25 122 HIS A CA 1
ATOM 962 C C . HIS A 1 122 ? -1.981 11.144 -2.134 1.00 97.25 122 HIS A C 1
ATOM 964 O O . HIS A 1 122 ? -2.943 10.624 -2.691 1.00 97.25 122 HIS A O 1
ATOM 970 N N . ALA A 1 123 ? -1.174 12.025 -2.727 1.00 97.38 123 ALA A N 1
ATOM 971 C CA . ALA A 1 123 ? -1.360 12.470 -4.108 1.00 97.38 123 ALA A CA 1
ATOM 972 C C . ALA A 1 123 ? -1.183 11.334 -5.132 1.00 97.38 123 ALA A C 1
ATOM 974 O O . ALA A 1 123 ? -1.829 11.343 -6.171 1.00 97.38 123 ALA A O 1
ATOM 975 N N . GLU A 1 124 ? -0.347 10.339 -4.829 1.00 97.81 124 GLU A N 1
ATOM 976 C CA . GLU A 1 124 ? -0.107 9.181 -5.702 1.00 97.81 124 GLU A CA 1
ATOM 977 C C . GLU A 1 124 ? -1.101 8.030 -5.517 1.00 97.81 124 GLU A C 1
ATOM 979 O O . GLU A 1 124 ? -1.062 7.060 -6.271 1.00 97.81 124 GLU A O 1
ATOM 984 N N . ARG A 1 125 ? -1.964 8.077 -4.494 1.00 94.50 125 ARG A N 1
ATOM 985 C CA . ARG A 1 125 ? -2.940 7.005 -4.241 1.00 94.50 125 ARG A CA 1
ATOM 986 C C . ARG A 1 125 ? -4.366 7.410 -4.579 1.00 94.50 125 ARG A C 1
ATOM 988 O O . ARG A 1 125 ? -5.138 6.538 -4.960 1.00 94.50 125 ARG A O 1
ATOM 995 N N . VAL A 1 126 ? -4.723 8.682 -4.409 1.00 94.19 126 VAL A N 1
ATOM 996 C CA . VAL A 1 126 ? -6.084 9.190 -4.607 1.00 94.19 126 VAL A CA 1
ATOM 997 C C . VAL A 1 126 ? -6.034 10.545 -5.318 1.00 94.19 126 VAL A C 1
ATOM 999 O O . VAL A 1 126 ? -5.294 11.432 -4.895 1.00 94.19 126 VAL A O 1
ATOM 1002 N N . ASP A 1 127 ? -6.812 10.691 -6.392 1.00 93.25 127 ASP A N 1
ATOM 1003 C CA . ASP A 1 127 ? -6.932 11.937 -7.154 1.00 93.25 127 ASP A CA 1
ATOM 1004 C C . ASP A 1 127 ? -7.875 12.946 -6.470 1.00 93.25 127 ASP A C 1
ATOM 1006 O O . ASP A 1 127 ? -8.380 12.724 -5.365 1.00 93.25 127 ASP A O 1
ATOM 1010 N N . ARG A 1 128 ? -8.109 14.095 -7.116 1.00 90.06 128 ARG A N 1
ATOM 1011 C CA . ARG A 1 128 ? -8.975 15.155 -6.570 1.00 90.06 128 ARG A CA 1
ATOM 1012 C C . ARG A 1 128 ? -10.438 14.722 -6.458 1.00 90.06 128 ARG A C 1
ATOM 1014 O O . ARG A 1 128 ? -11.162 15.270 -5.631 1.00 90.06 128 ARG A O 1
ATOM 1021 N N . GLU A 1 129 ? -10.849 13.739 -7.250 1.00 90.38 129 GLU A N 1
ATOM 1022 C CA . GLU A 1 129 ? -12.191 13.163 -7.273 1.00 90.38 129 GLU A CA 1
ATOM 1023 C C . GLU A 1 129 ? -12.335 11.961 -6.322 1.00 90.38 129 GLU A C 1
ATOM 1025 O O . GLU A 1 129 ? -13.403 11.352 -6.250 1.00 90.38 129 GLU A O 1
ATOM 1030 N N . GLY A 1 130 ? -11.289 11.604 -5.570 1.00 88.12 130 GLY A N 1
ATOM 1031 C CA . GLY A 1 130 ? -11.329 10.486 -4.629 1.00 88.12 130 GLY A CA 1
ATOM 1032 C C . GLY A 1 130 ? -11.060 9.114 -5.261 1.00 88.12 130 GLY A C 1
ATOM 1033 O O . GLY A 1 130 ? -11.210 8.093 -4.584 1.00 88.12 130 GLY A O 1
ATOM 1034 N N . ARG A 1 131 ? -10.674 9.056 -6.540 1.00 92.69 131 ARG A N 1
ATOM 1035 C CA . ARG A 1 131 ? -10.433 7.812 -7.288 1.00 92.69 131 ARG A CA 1
ATOM 1036 C C . ARG A 1 131 ? -8.989 7.357 -7.133 1.00 92.69 131 ARG A C 1
ATOM 1038 O O . ARG A 1 131 ? -8.082 8.165 -6.960 1.00 92.69 131 ARG A O 1
ATOM 1045 N N . LYS A 1 132 ? -8.770 6.043 -7.226 1.00 95.81 132 LYS A N 1
ATOM 1046 C CA . LYS A 1 132 ? -7.431 5.444 -7.202 1.00 95.81 132 LYS A CA 1
ATOM 1047 C C . LYS A 1 132 ? -6.597 6.001 -8.358 1.00 95.81 132 LYS A C 1
ATOM 1049 O O . LYS A 1 132 ? -6.985 5.860 -9.515 1.00 95.81 132 LYS A O 1
ATOM 1054 N N . VAL A 1 133 ? -5.449 6.589 -8.034 1.00 97.81 133 VAL A N 1
ATOM 1055 C CA . VAL A 1 133 ? -4.456 6.988 -9.037 1.00 97.81 133 VAL A CA 1
ATOM 1056 C C . VAL A 1 133 ? -3.779 5.731 -9.577 1.00 97.81 133 VAL A C 1
ATOM 1058 O O . VAL A 1 133 ? -3.337 4.871 -8.812 1.00 97.81 133 VAL A O 1
ATOM 1061 N N . ILE A 1 134 ? -3.755 5.635 -10.903 1.00 97.75 134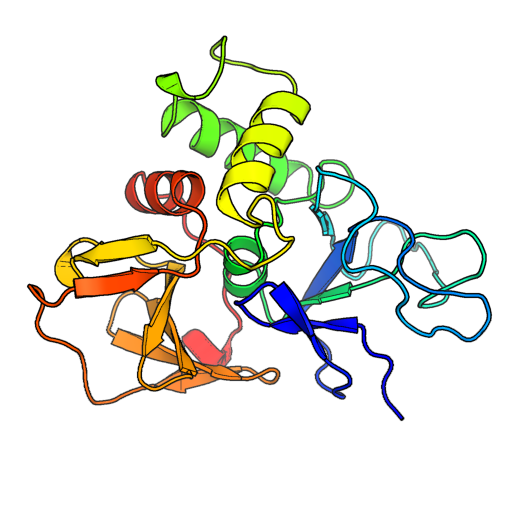 ILE A N 1
ATOM 1062 C CA . ILE A 1 134 ? -3.146 4.571 -11.701 1.00 97.75 134 ILE A CA 1
ATOM 1063 C C . ILE A 1 134 ? -2.367 5.284 -12.802 1.00 97.75 134 ILE A C 1
ATOM 1065 O O . ILE A 1 134 ? -2.893 6.229 -13.394 1.00 97.75 134 ILE A O 1
ATOM 1069 N N . PHE A 1 135 ? -1.136 4.860 -13.065 1.00 97.69 135 PHE A N 1
ATOM 1070 C CA . PHE A 1 135 ? -0.304 5.436 -14.123 1.00 97.69 135 PHE A CA 1
ATOM 1071 C C . PHE A 1 135 ? 0.166 4.357 -15.096 1.00 97.69 135 PHE A C 1
ATOM 1073 O O . PHE A 1 135 ? 0.164 3.176 -14.762 1.00 97.69 135 PHE A O 1
ATOM 1080 N N . GLU A 1 136 ? 0.550 4.761 -16.302 1.00 98.12 136 GLU A N 1
ATOM 1081 C CA . GLU A 1 136 ? 1.111 3.856 -17.307 1.00 98.12 136 GLU A CA 1
ATOM 1082 C C . GLU A 1 136 ? 2.611 3.656 -17.071 1.00 98.12 136 GLU A C 1
ATOM 1084 O O . GLU A 1 136 ? 3.348 4.621 -16.859 1.00 98.12 136 GLU A O 1
ATOM 1089 N N . GLY A 1 137 ? 3.073 2.411 -17.130 1.00 97.38 137 GLY A N 1
ATOM 1090 C CA . GLY A 1 137 ? 4.488 2.059 -17.063 1.00 97.38 137 GLY A CA 1
ATOM 1091 C C . GLY A 1 137 ? 4.849 0.973 -18.069 1.00 97.38 137 GLY A C 1
ATOM 1092 O O . GLY A 1 137 ? 4.011 0.155 -18.441 1.00 97.38 137 GLY A O 1
ATOM 1093 N N . THR A 1 138 ? 6.108 0.945 -18.498 1.00 97.88 138 THR A N 1
ATOM 1094 C CA . THR A 1 138 ? 6.642 -0.137 -19.333 1.00 97.88 138 THR A CA 1
ATOM 1095 C C . THR A 1 138 ? 6.813 -1.392 -18.487 1.00 97.88 138 THR A C 1
ATOM 1097 O O . THR A 1 138 ? 7.532 -1.365 -17.488 1.00 97.88 138 THR A O 1
ATOM 1100 N N . PHE A 1 139 ? 6.187 -2.498 -18.887 1.00 97.31 139 PHE A N 1
ATOM 1101 C CA . PHE A 1 139 ? 6.160 -3.737 -18.107 1.00 97.31 139 PHE A CA 1
ATOM 1102 C C . PHE A 1 139 ? 7.558 -4.256 -17.725 1.00 97.31 139 PHE A C 1
ATOM 1104 O O . PHE A 1 139 ? 7.794 -4.586 -16.565 1.00 97.31 139 PHE A O 1
ATOM 1111 N N . GLY A 1 140 ? 8.500 -4.278 -18.671 1.00 96.06 140 GLY A N 1
ATOM 1112 C CA . GLY A 1 140 ? 9.868 -4.761 -18.457 1.00 96.06 140 GLY A CA 1
ATOM 1113 C C . GLY A 1 140 ? 10.703 -3.921 -17.482 1.00 96.06 140 GLY A C 1
ATOM 1114 O O . GLY A 1 140 ? 11.700 -4.419 -16.967 1.00 96.06 140 GLY A O 1
ATOM 1115 N N . ASP A 1 141 ? 10.276 -2.690 -17.186 1.00 96.56 141 ASP A N 1
ATOM 1116 C CA . ASP A 1 141 ? 10.971 -1.760 -16.283 1.00 96.56 141 ASP A CA 1
ATOM 1117 C C . ASP A 1 141 ? 10.414 -1.795 -14.846 1.00 96.56 141 ASP A C 1
ATOM 1119 O O . ASP A 1 141 ? 10.877 -1.052 -13.962 1.00 96.56 141 ASP A O 1
ATOM 1123 N N . LEU A 1 142 ? 9.380 -2.612 -14.604 1.00 97.88 142 LEU A N 1
ATOM 1124 C CA . LEU A 1 142 ? 8.715 -2.692 -13.309 1.00 97.88 142 LEU A CA 1
ATOM 1125 C C . LEU A 1 142 ? 9.488 -3.611 -12.352 1.00 97.88 142 LEU A C 1
ATOM 1127 O O . LEU A 1 142 ? 9.672 -4.796 -12.636 1.00 97.88 142 LEU A O 1
ATOM 1131 N N . PRO A 1 143 ? 9.915 -3.103 -11.183 1.00 98.06 143 PRO A N 1
ATOM 1132 C CA . PRO A 1 143 ? 10.616 -3.912 -10.200 1.00 98.06 143 PRO A CA 1
ATOM 1133 C C . PRO A 1 143 ? 9.662 -4.900 -9.502 1.00 98.06 143 PRO A C 1
ATOM 1135 O O . PRO A 1 143 ? 8.464 -4.608 -9.356 1.00 98.06 143 PRO A O 1
ATOM 1138 N N . PRO A 1 144 ? 10.185 -6.034 -8.991 1.00 98.19 144 PRO A N 1
ATOM 1139 C CA . PRO A 1 144 ? 9.438 -6.931 -8.118 1.00 98.19 144 PRO A CA 1
ATOM 1140 C C . PRO A 1 144 ? 8.784 -6.186 -6.949 1.00 98.19 144 PRO A C 1
ATOM 1142 O O . PRO A 1 144 ? 9.395 -5.309 -6.343 1.00 98.19 144 PRO A O 1
ATOM 1145 N N . GLY A 1 145 ? 7.544 -6.543 -6.625 1.00 98.31 145 GLY A N 1
ATOM 1146 C CA . GLY A 1 145 ? 6.737 -5.872 -5.601 1.00 98.31 145 GLY A CA 1
ATOM 1147 C C . GLY A 1 145 ? 5.685 -4.925 -6.181 1.00 98.31 145 GLY A C 1
ATOM 1148 O O . GLY A 1 145 ? 4.770 -4.504 -5.472 1.00 98.31 145 GLY A O 1
ATOM 1149 N N . THR A 1 146 ? 5.789 -4.602 -7.471 1.00 98.75 146 THR A N 1
ATOM 1150 C CA . THR A 1 146 ? 4.860 -3.704 -8.163 1.00 98.75 146 THR A CA 1
ATOM 1151 C C . THR A 1 146 ? 3.567 -4.423 -8.528 1.00 98.75 146 THR A C 1
ATOM 1153 O O . THR A 1 146 ? 3.592 -5.482 -9.149 1.00 98.75 146 THR A O 1
ATOM 1156 N N . PHE A 1 147 ? 2.427 -3.827 -8.187 1.00 98.88 147 PHE A N 1
ATOM 1157 C CA . PHE A 1 147 ? 1.124 -4.268 -8.662 1.00 98.88 147 PHE A CA 1
ATOM 1158 C C . PHE A 1 147 ? 0.745 -3.551 -9.952 1.00 98.88 147 PHE A C 1
ATOM 1160 O O . PHE A 1 147 ? 0.841 -2.324 -10.039 1.00 98.88 147 PHE A O 1
ATOM 1167 N N . ILE A 1 148 ? 0.246 -4.321 -10.911 1.00 98.69 148 ILE A N 1
ATOM 1168 C CA . ILE A 1 148 ? -0.347 -3.849 -12.160 1.00 98.69 148 ILE A CA 1
ATOM 1169 C C . ILE A 1 148 ? -1.789 -4.337 -12.286 1.00 98.69 148 ILE A C 1
ATOM 1171 O O . ILE A 1 148 ? -2.204 -5.281 -11.609 1.00 98.69 148 ILE A O 1
ATOM 1175 N N . GLU A 1 149 ? -2.551 -3.692 -13.158 1.00 98.00 149 GLU A N 1
ATOM 1176 C CA . GLU A 1 149 ? -3.851 -4.165 -13.613 1.00 98.00 149 GLU A CA 1
ATOM 1177 C C . GLU A 1 149 ? -3.699 -4.862 -14.969 1.00 98.00 149 GLU A C 1
ATOM 1179 O O . GLU A 1 149 ? -3.228 -4.255 -15.932 1.00 98.00 149 GLU A O 1
ATOM 1184 N N . LEU A 1 150 ? -4.122 -6.125 -15.039 1.00 95.69 150 LEU A N 1
ATOM 1185 C CA . LEU A 1 150 ? -4.155 -6.930 -16.260 1.00 95.69 150 LEU A CA 1
ATOM 1186 C C . LEU A 1 150 ? -5.525 -7.609 -16.365 1.00 95.69 150 LEU A C 1
ATOM 1188 O O . LEU A 1 150 ? -5.936 -8.325 -15.449 1.00 95.69 150 LEU A O 1
ATOM 1192 N N . ASP A 1 151 ? -6.262 -7.328 -17.440 1.00 92.12 151 ASP A N 1
ATOM 1193 C CA . ASP A 1 151 ? -7.616 -7.850 -17.689 1.00 92.12 151 ASP A CA 1
ATOM 1194 C C . ASP A 1 151 ? -8.577 -7.677 -16.498 1.00 92.12 151 ASP A C 1
ATOM 1196 O O . ASP A 1 151 ? -9.333 -8.575 -16.125 1.00 92.12 151 ASP A O 1
ATOM 1200 N N . GLY A 1 152 ? -8.504 -6.513 -15.842 1.00 94.06 152 GLY A N 1
ATOM 1201 C CA . GLY A 1 152 ? -9.313 -6.180 -14.664 1.00 94.06 152 GLY A CA 1
ATOM 1202 C C . GLY A 1 152 ? -8.871 -6.857 -13.360 1.00 94.06 152 GLY A C 1
ATOM 1203 O O . GLY A 1 152 ? -9.532 -6.690 -12.335 1.00 94.06 152 GLY A O 1
ATOM 1204 N N . ASN A 1 153 ? -7.760 -7.597 -13.366 1.00 97.06 153 ASN A N 1
ATOM 1205 C CA . ASN A 1 153 ? -7.197 -8.258 -12.192 1.00 97.06 153 ASN A CA 1
ATOM 1206 C C . ASN A 1 153 ? -5.973 -7.516 -11.668 1.00 97.06 153 ASN A C 1
ATOM 1208 O O . ASN A 1 153 ? -5.173 -6.994 -12.441 1.00 97.06 153 ASN A O 1
ATOM 1212 N N . ALA A 1 154 ? -5.791 -7.536 -10.348 1.00 98.50 154 ALA A N 1
ATOM 1213 C CA . ALA A 1 154 ? -4.551 -7.096 -9.738 1.00 98.50 154 ALA A CA 1
ATOM 1214 C C . ALA A 1 154 ? -3.527 -8.222 -9.857 1.00 98.50 154 ALA A C 1
ATOM 1216 O O . ALA A 1 154 ? -3.772 -9.357 -9.433 1.00 98.50 154 ALA A O 1
ATOM 1217 N N . VAL A 1 155 ? -2.382 -7.891 -10.434 1.00 98.62 155 VAL A N 1
ATOM 1218 C CA . VAL A 1 155 ? -1.291 -8.822 -10.689 1.00 98.62 155 VAL A CA 1
ATOM 1219 C C . VAL A 1 155 ? -0.020 -8.248 -10.084 1.00 98.62 155 VAL A C 1
ATOM 1221 O O . VAL A 1 155 ? 0.350 -7.108 -10.352 1.00 98.62 155 VAL A O 1
ATOM 1224 N N . LEU A 1 156 ? 0.641 -9.035 -9.246 1.00 98.69 156 LEU A N 1
ATOM 1225 C CA . LEU A 1 156 ? 1.928 -8.703 -8.663 1.00 98.69 156 LEU A CA 1
ATOM 1226 C C . LEU A 1 156 ? 3.043 -9.131 -9.624 1.00 98.69 156 LEU A C 1
ATOM 1228 O O . LEU A 1 156 ? 3.152 -10.305 -9.983 1.00 98.69 156 LEU A O 1
ATOM 1232 N N . VAL A 1 157 ? 3.893 -8.179 -10.002 1.00 98.25 157 VAL A N 1
ATOM 1233 C CA . VAL A 1 157 ? 5.188 -8.434 -10.640 1.00 98.25 157 VAL A CA 1
ATOM 1234 C C . VAL A 1 157 ? 6.122 -8.976 -9.561 1.00 98.25 157 VAL A C 1
ATOM 1236 O O . VAL A 1 157 ? 6.432 -8.267 -8.600 1.00 98.25 157 VAL A O 1
ATOM 1239 N N . TRP A 1 158 ? 6.557 -10.233 -9.678 1.00 96.44 158 TRP A N 1
ATOM 1240 C CA . TRP A 1 158 ? 7.341 -10.888 -8.629 1.00 96.44 158 TRP A CA 1
ATOM 1241 C C . TRP A 1 158 ? 8.431 -11.795 -9.193 1.00 96.44 158 TRP A C 1
ATOM 1243 O O . TRP A 1 158 ? 8.130 -12.850 -9.736 1.00 96.44 158 TRP A O 1
ATOM 1253 N N . HIS A 1 159 ? 9.699 -11.408 -9.016 1.00 85.81 159 HIS A N 1
ATOM 1254 C CA . HIS A 1 159 ? 10.925 -12.147 -9.369 1.00 85.81 159 HIS A CA 1
ATOM 1255 C C . HIS A 1 159 ? 10.878 -12.993 -10.660 1.00 85.81 159 HIS A C 1
ATOM 1257 O O . HIS A 1 159 ? 11.457 -12.607 -11.668 1.00 85.81 159 HIS A O 1
ATOM 1263 N N . ARG A 1 160 ? 10.260 -14.181 -10.601 1.00 75.75 160 ARG A N 1
ATOM 1264 C CA . ARG A 1 160 ? 10.202 -15.206 -11.655 1.00 75.75 160 ARG A CA 1
ATOM 1265 C C . ARG A 1 160 ? 8.853 -15.283 -12.385 1.00 75.75 160 ARG A C 1
ATOM 1267 O O . ARG A 1 160 ? 8.597 -16.277 -13.068 1.00 75.75 160 ARG A O 1
ATOM 1274 N N . GLY A 1 161 ? 7.978 -14.292 -12.235 1.00 90.44 161 GLY A N 1
ATOM 1275 C CA . GLY A 1 161 ? 6.743 -14.233 -13.008 1.00 90.44 161 GLY A CA 1
ATOM 1276 C C . GLY A 1 161 ? 5.703 -13.256 -12.482 1.00 90.44 161 GLY A C 1
ATOM 1277 O O . GLY A 1 161 ? 5.989 -12.342 -11.705 1.00 90.44 161 GLY A O 1
ATOM 1278 N N . LEU A 1 162 ? 4.477 -13.478 -12.946 1.00 97.00 162 LEU A N 1
ATOM 1279 C CA . LEU A 1 162 ? 3.303 -12.712 -12.573 1.00 97.00 162 LEU A CA 1
ATOM 1280 C C . LEU A 1 162 ? 2.398 -13.538 -11.672 1.00 97.00 162 LEU A C 1
ATOM 1282 O O . LEU A 1 162 ? 2.159 -14.723 -11.913 1.00 97.00 162 LEU A O 1
ATOM 1286 N N . LEU A 1 163 ? 1.894 -12.889 -10.631 1.00 97.94 163 LEU A N 1
ATOM 1287 C CA . LEU A 1 163 ? 1.055 -13.514 -9.624 1.00 97.94 163 LEU A CA 1
ATOM 1288 C C . LEU A 1 163 ? -0.282 -12.784 -9.558 1.00 97.94 163 LEU A C 1
ATOM 1290 O O . LEU A 1 163 ? -0.354 -11.644 -9.100 1.00 97.94 163 LEU A O 1
ATOM 1294 N N . ARG A 1 164 ? -1.358 -13.438 -9.993 1.00 98.06 164 ARG A N 1
ATOM 1295 C CA . ARG A 1 164 ? -2.714 -12.920 -9.802 1.00 98.06 164 ARG A CA 1
ATOM 1296 C C . ARG A 1 164 ? -3.048 -12.930 -8.319 1.00 98.06 164 ARG A C 1
ATOM 1298 O O . ARG A 1 164 ? -2.827 -13.926 -7.634 1.00 98.06 164 ARG A O 1
ATOM 1305 N N . TRP A 1 165 ? -3.585 -11.818 -7.842 1.00 98.62 165 TRP A N 1
ATOM 1306 C CA . TRP A 1 165 ? -3.928 -11.626 -6.443 1.00 98.62 165 TRP A CA 1
ATOM 1307 C C . TRP A 1 165 ? -5.382 -11.988 -6.148 1.00 98.62 165 TRP A C 1
ATOM 1309 O O . TRP A 1 165 ? -6.294 -11.652 -6.907 1.00 98.62 165 TRP A O 1
ATOM 1319 N N . PHE A 1 166 ? -5.581 -12.617 -4.995 1.00 98.25 166 PHE A N 1
ATOM 1320 C CA . PHE A 1 166 ? -6.859 -12.874 -4.343 1.00 98.25 166 PHE A CA 1
ATOM 1321 C C . PHE A 1 166 ? -6.739 -12.521 -2.860 1.00 98.25 166 PHE A C 1
ATOM 1323 O O . PHE A 1 166 ? -5.643 -12.375 -2.325 1.00 98.25 166 PHE A O 1
ATOM 1330 N N . PHE A 1 167 ? -7.861 -12.436 -2.149 1.00 98.12 167 PHE A N 1
ATOM 1331 C CA . PHE A 1 167 ? -7.825 -12.148 -0.714 1.00 98.12 167 PHE A CA 1
ATOM 1332 C C . PHE A 1 167 ? -7.158 -13.256 0.112 1.00 98.12 167 PHE A C 1
ATOM 1334 O O . PHE A 1 167 ? -6.636 -12.988 1.194 1.00 98.12 167 PHE A O 1
ATOM 1341 N N . GLU A 1 168 ? -7.183 -14.488 -0.387 1.00 97.31 168 GLU A N 1
ATOM 1342 C CA . GLU A 1 168 ? -6.635 -15.684 0.246 1.00 97.31 168 GLU A CA 1
ATOM 1343 C C . GLU A 1 168 ? -5.168 -15.943 -0.122 1.00 97.31 168 GLU A C 1
ATOM 1345 O O . GLU A 1 168 ? -4.511 -16.753 0.533 1.00 97.31 168 GLU A O 1
ATOM 1350 N N . GLY A 1 169 ? -4.640 -15.278 -1.153 1.00 97.88 169 GLY A N 1
ATOM 1351 C CA . GLY A 1 169 ? -3.295 -15.547 -1.641 1.00 97.88 169 GLY A CA 1
ATOM 1352 C C . GLY A 1 169 ? -3.076 -15.163 -3.097 1.00 97.88 169 GLY A C 1
ATOM 1353 O O . GLY A 1 169 ? -3.762 -14.316 -3.661 1.00 97.88 1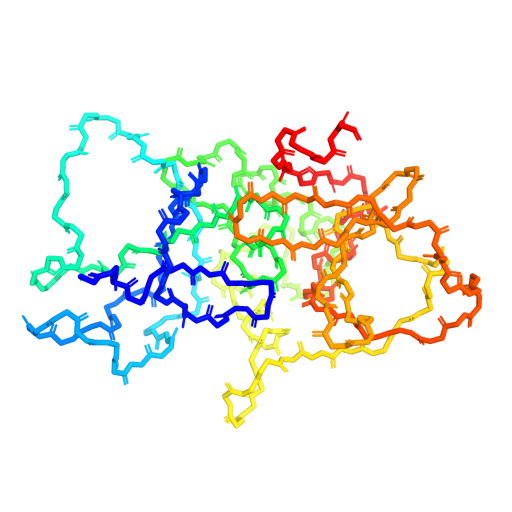69 GLY A O 1
ATOM 1354 N N . TYR 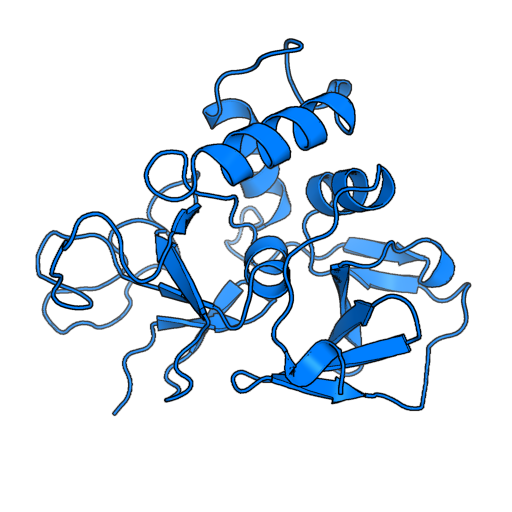A 1 170 ? -2.097 -15.821 -3.703 1.00 97.94 170 TYR A N 1
ATOM 1355 C CA . TYR A 1 170 ? -1.674 -15.597 -5.077 1.00 97.94 170 TYR A CA 1
ATOM 1356 C C . TYR A 1 170 ? -1.789 -16.879 -5.890 1.00 97.94 170 TYR A C 1
ATOM 1358 O O . TYR A 1 170 ? -1.588 -17.967 -5.353 1.00 97.94 170 TYR A O 1
ATOM 1366 N N . SER A 1 171 ? -2.042 -16.734 -7.188 1.00 96.69 171 SER A N 1
ATOM 1367 C CA . SER A 1 171 ? -1.873 -17.802 -8.172 1.00 96.69 171 SER A CA 1
ATOM 1368 C C . SER A 1 171 ? -0.947 -17.341 -9.288 1.00 96.69 171 SER A C 1
ATOM 1370 O O . SER A 1 171 ? -1.034 -16.196 -9.739 1.00 96.69 171 SER A O 1
ATOM 1372 N N . ARG A 1 172 ? -0.091 -18.233 -9.780 1.00 95.88 172 ARG A N 1
ATOM 1373 C CA . ARG A 1 172 ? 0.774 -17.929 -10.920 1.00 95.88 172 ARG A CA 1
ATOM 1374 C C . ARG A 1 172 ? -0.048 -17.689 -12.186 1.00 95.88 172 ARG A C 1
ATOM 1376 O O . ARG A 1 172 ? -1.073 -18.333 -12.392 1.00 95.88 172 ARG A O 1
ATOM 1383 N N . LEU A 1 173 ? 0.406 -16.746 -13.003 1.00 94.94 173 LEU A N 1
ATOM 1384 C CA . LEU A 1 173 ? -0.029 -16.591 -14.385 1.00 94.94 173 LEU A CA 1
ATOM 1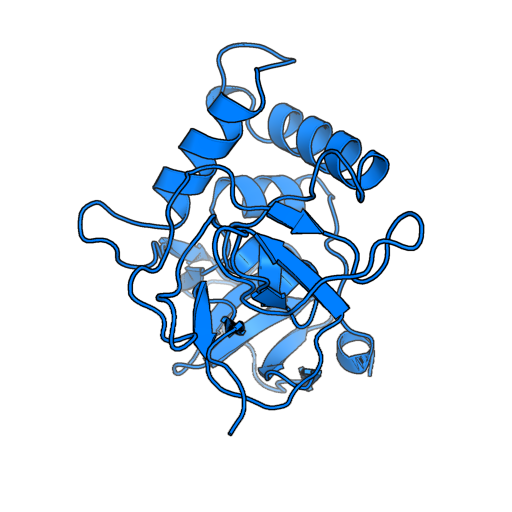385 C C . LEU A 1 173 ? 1.046 -17.160 -15.309 1.00 94.94 173 LEU A C 1
ATOM 1387 O O . LEU A 1 173 ? 2.237 -16.904 -15.110 1.00 94.94 173 LEU A O 1
ATOM 1391 N N . ASP A 1 174 ? 0.608 -17.927 -16.302 1.00 90.38 174 ASP A N 1
ATOM 1392 C CA . ASP A 1 174 ? 1.492 -18.516 -17.311 1.00 90.38 174 ASP A CA 1
ATOM 1393 C C . ASP A 1 174 ? 1.853 -17.503 -18.401 1.00 90.38 174 ASP A C 1
ATOM 1395 O O . ASP A 1 174 ? 2.959 -17.517 -18.941 1.00 90.38 174 ASP A O 1
ATOM 1399 N N . GLU A 1 175 ? 0.929 -16.589 -18.691 1.00 89.94 175 GLU A N 1
ATOM 14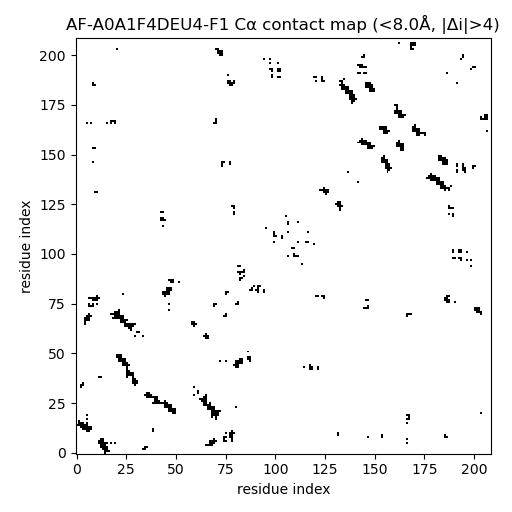00 C CA . GLU A 1 175 ? 1.101 -15.550 -19.693 1.00 89.94 175 GLU A CA 1
ATOM 1401 C C . GLU A 1 175 ? 1.645 -14.261 -19.076 1.00 89.94 175 GLU A C 1
ATOM 1403 O O . GLU A 1 175 ? 1.273 -13.846 -17.974 1.00 89.94 175 GLU A O 1
ATOM 1408 N N . SER A 1 176 ? 2.532 -13.612 -19.826 1.00 92.12 176 SER A N 1
ATOM 1409 C CA . SER A 1 176 ? 3.125 -12.329 -19.479 1.00 92.12 176 SER A CA 1
ATOM 1410 C C . SER A 1 176 ? 2.988 -11.375 -20.661 1.00 92.12 176 SER A C 1
ATOM 1412 O O . SER A 1 176 ? 3.235 -11.794 -21.796 1.00 92.12 176 SER A O 1
ATOM 1414 N N . PRO A 1 177 ? 2.668 -10.087 -20.430 1.00 93.56 177 PRO A N 1
ATOM 1415 C CA . PRO A 1 177 ? 2.783 -9.070 -21.463 1.00 93.56 177 PRO A CA 1
ATOM 1416 C C . PRO A 1 177 ? 4.202 -9.031 -22.041 1.00 93.56 177 PRO A C 1
ATOM 1418 O O . PRO A 1 177 ? 5.175 -9.417 -21.381 1.00 93.56 177 PRO A O 1
ATOM 1421 N N . ALA A 1 178 ? 4.331 -8.513 -23.263 1.00 95.12 178 ALA A N 1
ATOM 1422 C CA . ALA A 1 178 ? 5.639 -8.207 -23.828 1.00 95.12 178 ALA A CA 1
ATOM 1423 C C . ALA A 1 178 ? 6.388 -7.211 -22.925 1.00 95.12 178 ALA A C 1
ATOM 1425 O O . ALA A 1 178 ? 5.778 -6.309 -22.356 1.00 95.12 178 ALA A O 1
ATOM 1426 N N . ALA A 1 179 ? 7.715 -7.325 -22.832 1.00 95.12 179 ALA A N 1
ATOM 1427 C CA . ALA A 1 179 ? 8.530 -6.427 -22.005 1.00 95.12 179 ALA A CA 1
ATOM 1428 C C . ALA A 1 179 ? 8.334 -4.939 -22.355 1.00 95.12 179 ALA A C 1
ATOM 1430 O O . ALA A 1 179 ? 8.380 -4.087 -21.475 1.00 95.12 179 ALA A O 1
ATOM 1431 N N . SER A 1 180 ? 8.068 -4.627 -23.624 1.00 96.88 180 SER A N 1
ATOM 1432 C CA . SER A 1 180 ? 7.797 -3.270 -24.106 1.00 96.88 180 SER A CA 1
ATOM 1433 C C . SER A 1 180 ? 6.340 -2.817 -23.946 1.00 96.88 180 SER A C 1
ATOM 1435 O O . SER A 1 180 ? 6.020 -1.689 -24.316 1.00 96.88 180 SER A O 1
ATOM 1437 N N . ALA A 1 181 ? 5.439 -3.671 -23.450 1.00 96.94 181 ALA A N 1
ATOM 1438 C CA . ALA A 1 181 ? 4.030 -3.326 -23.313 1.00 96.94 181 ALA A CA 1
ATOM 1439 C C . ALA A 1 181 ? 3.830 -2.219 -22.266 1.00 96.94 181 ALA A C 1
ATOM 1441 O O . ALA A 1 181 ? 4.423 -2.261 -21.185 1.00 96.94 181 ALA A O 1
ATOM 1442 N N . SER A 1 182 ? 2.950 -1.261 -22.577 1.00 97.56 182 SER A N 1
ATOM 1443 C CA . SER A 1 182 ? 2.418 -0.324 -21.582 1.00 97.56 182 SER A CA 1
ATOM 1444 C C . SER A 1 182 ? 1.410 -1.057 -20.708 1.00 97.56 182 SER A C 1
ATOM 1446 O O . SER A 1 182 ? 0.503 -1.712 -21.228 1.00 97.56 182 SER A O 1
ATOM 1448 N N . VAL A 1 183 ? 1.570 -0.957 -19.394 1.00 97.88 183 VAL A N 1
ATOM 1449 C CA . VAL A 1 183 ? 0.667 -1.543 -18.404 1.00 97.88 183 VAL A CA 1
ATOM 1450 C C . VAL A 1 183 ? 0.261 -0.512 -17.362 1.00 97.88 183 VAL A C 1
ATOM 1452 O O . VAL A 1 183 ? 1.008 0.403 -17.014 1.00 97.88 183 VAL A O 1
ATOM 1455 N N . ARG A 1 184 ? -0.926 -0.715 -16.796 1.00 98.38 184 ARG A N 1
ATOM 1456 C CA . ARG A 1 184 ? -1.499 0.142 -15.760 1.00 98.38 184 ARG A CA 1
ATOM 1457 C C . ARG A 1 184 ? -0.965 -0.250 -14.388 1.00 98.38 184 ARG A C 1
ATOM 1459 O O . ARG A 1 184 ? -1.232 -1.348 -13.915 1.00 98.38 184 ARG A O 1
ATOM 1466 N N . VAL A 1 185 ? -0.242 0.644 -13.727 1.00 98.75 185 VAL A N 1
ATOM 1467 C CA . VAL A 1 185 ? 0.421 0.408 -12.438 1.00 98.75 185 VAL A CA 1
ATOM 1468 C C . VAL A 1 185 ? -0.445 0.898 -11.278 1.00 98.75 185 VAL A C 1
ATOM 1470 O O . VAL A 1 185 ? -0.859 2.057 -11.231 1.00 98.75 185 VAL A O 1
ATOM 1473 N N . LEU A 1 186 ? -0.709 0.005 -10.321 1.00 98.81 186 LEU A N 1
ATOM 1474 C CA . LEU A 1 186 ? -1.491 0.281 -9.113 1.00 98.81 186 LEU A CA 1
ATOM 1475 C C . LEU A 1 186 ? -0.615 0.779 -7.959 1.00 98.81 186 LEU A C 1
ATOM 1477 O O . LEU A 1 186 ? -1.067 1.600 -7.158 1.00 98.81 186 LEU A O 1
ATOM 1481 N N . THR A 1 187 ? 0.620 0.290 -7.839 1.00 98.81 187 THR A N 1
ATOM 1482 C CA . THR A 1 187 ? 1.541 0.729 -6.780 1.00 98.81 187 THR A CA 1
ATOM 1483 C C . THR A 1 187 ? 1.911 2.206 -6.961 1.00 98.81 187 THR A C 1
ATOM 1485 O O . THR A 1 187 ? 2.272 2.579 -8.070 1.00 98.81 187 THR A O 1
ATOM 1488 N N . PRO A 1 188 ? 1.859 3.057 -5.912 1.00 98.75 188 PRO A N 1
ATOM 1489 C CA . PRO A 1 188 ? 2.256 4.466 -6.007 1.00 98.75 188 PRO A CA 1
ATOM 1490 C C . PRO A 1 188 ? 3.656 4.650 -6.607 1.00 98.75 188 PRO A C 1
ATOM 1492 O O . PRO A 1 188 ? 4.570 3.897 -6.268 1.00 98.75 188 PRO A O 1
ATOM 1495 N N . ALA A 1 189 ? 3.834 5.661 -7.462 1.00 98.69 189 ALA A N 1
ATOM 1496 C CA . ALA A 1 189 ? 5.065 5.855 -8.234 1.00 98.69 189 ALA A CA 1
ATOM 1497 C C . ALA A 1 189 ? 6.319 5.944 -7.346 1.00 98.69 189 ALA A C 1
ATOM 1499 O O . ALA A 1 189 ? 7.277 5.207 -7.577 1.00 98.69 189 ALA A O 1
ATOM 1500 N N . SER A 1 190 ? 6.287 6.733 -6.269 1.00 98.69 190 SER A N 1
ATOM 1501 C CA . SER A 1 190 ? 7.409 6.832 -5.326 1.00 98.69 190 SER A CA 1
ATOM 1502 C C . SER A 1 190 ? 7.760 5.510 -4.635 1.00 98.69 190 SER A C 1
ATOM 1504 O O . SER A 1 190 ? 8.913 5.283 -4.270 1.00 98.69 190 SER A O 1
ATOM 1506 N N . VAL A 1 191 ? 6.788 4.605 -4.468 1.00 98.81 191 VAL A N 1
ATOM 1507 C CA . VAL A 1 191 ? 7.010 3.262 -3.911 1.00 98.81 191 VAL A CA 1
ATOM 1508 C C . VAL A 1 191 ? 7.614 2.330 -4.962 1.00 98.81 191 VAL A C 1
ATOM 1510 O O . VAL A 1 191 ? 8.502 1.546 -4.635 1.00 98.81 191 VAL A O 1
ATOM 1513 N N . VAL A 1 192 ? 7.213 2.451 -6.230 1.00 98.88 192 VAL A N 1
ATOM 1514 C CA . VAL A 1 192 ? 7.873 1.744 -7.341 1.00 98.88 192 VAL A CA 1
ATOM 1515 C C . VAL A 1 192 ? 9.348 2.150 -7.433 1.00 98.88 192 VAL A C 1
ATOM 1517 O O . VAL A 1 192 ? 10.211 1.284 -7.572 1.00 98.88 192 VAL A O 1
ATOM 1520 N N . THR A 1 193 ? 9.672 3.437 -7.270 1.00 98.69 193 THR A N 1
ATOM 1521 C CA . THR A 1 193 ? 11.067 3.914 -7.217 1.00 98.69 193 THR A CA 1
ATOM 1522 C C . THR A 1 193 ? 11.846 3.282 -6.060 1.00 98.69 193 THR A C 1
ATOM 1524 O O . THR A 1 193 ? 12.988 2.860 -6.236 1.00 98.69 193 THR A O 1
ATOM 1527 N N . VAL A 1 194 ? 11.214 3.130 -4.893 1.00 98.69 194 VAL A N 1
ATOM 1528 C CA . VAL A 1 194 ? 11.801 2.447 -3.726 1.00 98.69 194 VAL A CA 1
ATOM 1529 C C . VAL A 1 194 ? 12.099 0.977 -4.010 1.00 98.69 194 VAL A C 1
ATOM 1531 O O . VAL A 1 194 ? 13.181 0.497 -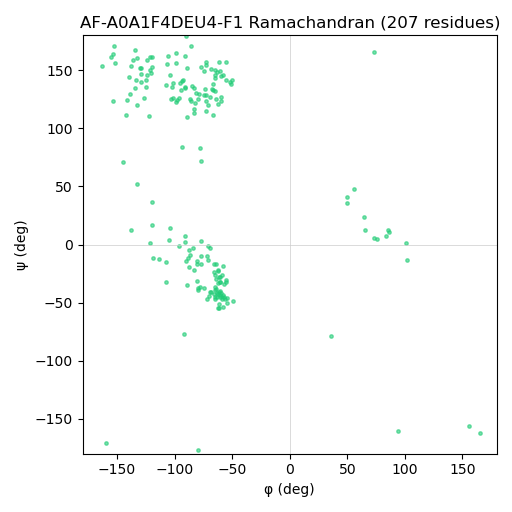3.671 1.00 98.69 194 VAL A O 1
ATOM 1534 N N . PHE A 1 195 ? 11.188 0.269 -4.678 1.00 98.69 195 PHE A N 1
ATOM 1535 C CA . PHE A 1 195 ? 11.414 -1.122 -5.079 1.00 98.69 195 PHE A CA 1
ATOM 1536 C C . PHE A 1 195 ? 12.547 -1.251 -6.095 1.00 98.69 195 PHE A C 1
ATOM 1538 O O . PHE A 1 195 ? 13.388 -2.142 -5.980 1.00 98.69 195 PHE A O 1
ATOM 1545 N N . ARG A 1 196 ? 12.638 -0.314 -7.044 1.00 98.12 196 ARG A N 1
ATOM 1546 C CA . ARG A 1 196 ? 13.744 -0.247 -8.011 1.00 98.12 196 ARG A CA 1
ATOM 1547 C C . ARG A 1 196 ? 15.097 -0.028 -7.329 1.00 98.12 196 ARG A C 1
ATOM 15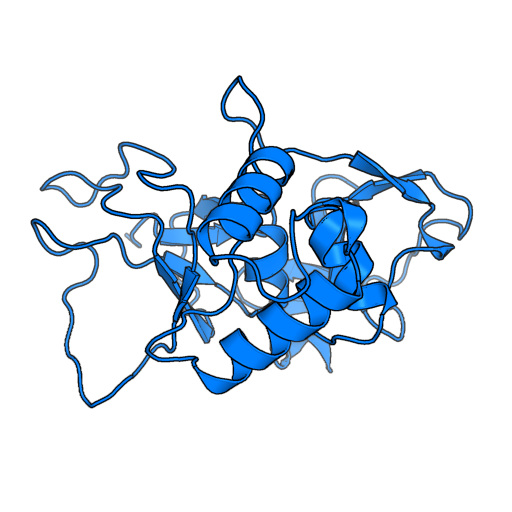49 O O . ARG A 1 196 ? 16.096 -0.563 -7.794 1.00 98.12 196 ARG A O 1
ATOM 1556 N N . ALA A 1 197 ? 15.120 0.700 -6.214 1.00 98.00 197 ALA A N 1
ATOM 1557 C CA . ALA A 1 197 ? 16.310 0.900 -5.387 1.00 98.00 197 ALA A CA 1
ATOM 1558 C C . ALA A 1 197 ? 16.664 -0.311 -4.492 1.00 98.00 197 ALA A C 1
ATOM 1560 O O . ALA A 1 197 ? 17.616 -0.238 -3.717 1.00 98.00 197 ALA A O 1
ATOM 1561 N N . GLY A 1 198 ? 15.929 -1.426 -4.591 1.00 97.62 198 GLY A N 1
ATOM 1562 C CA . GLY A 1 198 ? 16.247 -2.692 -3.924 1.00 97.62 198 GLY A CA 1
ATOM 1563 C C . GLY A 1 198 ? 15.445 -2.986 -2.655 1.00 97.62 198 GLY A C 1
ATOM 1564 O O . GLY A 1 198 ? 15.648 -4.031 -2.040 1.00 97.62 198 GLY A O 1
ATOM 1565 N N . PHE A 1 199 ? 14.512 -2.119 -2.258 1.00 98.38 199 PHE A N 1
ATOM 1566 C CA . PHE A 1 199 ? 13.602 -2.431 -1.156 1.00 98.38 199 PHE A CA 1
ATOM 1567 C C . PHE A 1 199 ? 12.597 -3.505 -1.595 1.00 98.38 199 PHE A C 1
ATOM 1569 O O . PHE A 1 199 ? 11.808 -3.292 -2.511 1.00 98.38 199 PHE A O 1
ATOM 1576 N N . SER A 1 200 ? 12.581 -4.654 -0.924 1.00 97.44 200 SER A N 1
ATOM 1577 C CA . SER A 1 200 ? 11.653 -5.745 -1.243 1.00 97.44 200 SER A CA 1
ATOM 1578 C C . SER A 1 200 ? 10.481 -5.766 -0.255 1.00 97.44 200 SER A C 1
ATOM 1580 O O . SER A 1 200 ? 10.728 -5.792 0.956 1.00 97.44 200 SER A O 1
ATOM 1582 N N . PRO A 1 201 ? 9.212 -5.732 -0.707 1.00 98.12 201 PRO A N 1
ATOM 1583 C CA . PRO A 1 201 ? 8.060 -5.856 0.181 1.00 98.12 201 PRO A CA 1
ATOM 1584 C C . PRO A 1 201 ? 7.866 -7.299 0.667 1.00 98.12 201 PRO A C 1
ATOM 1586 O O . PRO A 1 201 ? 8.134 -8.257 -0.054 1.00 98.12 201 PRO A O 1
ATOM 1589 N N . GLY A 1 202 ? 7.328 -7.462 1.876 1.00 97.75 202 GLY A N 1
ATOM 1590 C CA . GLY A 1 202 ? 6.864 -8.766 2.349 1.00 97.75 202 GLY A CA 1
ATOM 1591 C C . GLY A 1 202 ? 5.635 -9.249 1.570 1.00 97.75 202 GLY A C 1
ATOM 1592 O O . GLY A 1 202 ? 4.668 -8.501 1.397 1.00 97.75 202 GLY A O 1
ATOM 1593 N N . VAL A 1 203 ? 5.651 -10.512 1.148 1.00 97.75 203 VAL A N 1
ATOM 1594 C CA . VAL A 1 203 ? 4.555 -11.157 0.409 1.00 97.75 203 VAL A CA 1
ATOM 1595 C C . VAL A 1 203 ? 4.005 -12.361 1.167 1.00 97.75 203 VAL A C 1
ATOM 1597 O O . VAL A 1 203 ? 4.709 -12.990 1.959 1.00 97.75 203 VAL A O 1
ATOM 1600 N N . HIS A 1 204 ? 2.735 -12.688 0.939 1.00 97.62 204 HIS A N 1
ATOM 1601 C CA . HIS A 1 204 ? 2.115 -13.888 1.499 1.00 97.62 204 HIS A CA 1
ATOM 1602 C C . HIS A 1 204 ? 2.826 -15.161 1.015 1.00 97.62 204 HIS A C 1
ATOM 1604 O O . HIS A 1 204 ? 3.311 -15.215 -0.112 1.00 97.62 204 HIS A O 1
ATOM 1610 N N . VAL A 1 205 ? 2.842 -16.217 1.837 1.00 96.00 205 VAL A N 1
ATOM 1611 C CA . VAL A 1 205 ? 3.571 -17.470 1.549 1.00 96.00 205 VAL A CA 1
ATOM 1612 C C . VAL A 1 205 ? 3.185 -18.114 0.212 1.00 96.00 205 VAL A C 1
ATOM 1614 O O . VAL A 1 205 ? 4.032 -18.706 -0.451 1.00 96.00 205 VAL A O 1
ATOM 1617 N N . SER A 1 206 ? 1.939 -17.930 -0.233 1.00 96.12 206 SER A N 1
ATOM 1618 C CA . SER A 1 206 ? 1.459 -18.417 -1.533 1.00 96.12 206 SER A CA 1
ATOM 1619 C C . SER A 1 206 ? 2.165 -17.780 -2.736 1.00 96.12 206 SER A C 1
ATOM 1621 O O . SER A 1 206 ? 2.070 -18.307 -3.833 1.00 96.12 206 SER A O 1
ATOM 1623 N N . ALA A 1 207 ? 2.860 -16.649 -2.566 1.00 94.25 207 ALA A N 1
ATOM 1624 C CA . ALA A 1 207 ? 3.677 -16.048 -3.624 1.00 94.25 207 ALA A CA 1
ATOM 1625 C C . ALA A 1 207 ? 4.956 -16.850 -3.926 1.00 94.25 207 ALA A C 1
ATOM 1627 O O . ALA A 1 207 ? 5.612 -16.603 -4.936 1.00 94.25 207 ALA A O 1
ATOM 1628 N N . ASN A 1 208 ? 5.312 -17.790 -3.046 1.00 86.50 208 ASN A N 1
ATOM 1629 C CA . ASN A 1 208 ? 6.472 -18.671 -3.187 1.00 86.50 208 ASN A CA 1
ATOM 1630 C C . ASN A 1 208 ? 6.085 -20.103 -3.590 1.00 86.50 208 ASN A C 1
ATOM 1632 O O . ASN A 1 208 ? 6.947 -20.981 -3.578 1.00 86.50 208 ASN A O 1
ATOM 1636 N N . SER A 1 209 ? 4.795 -20.350 -3.843 1.00 68.31 209 SER A N 1
ATOM 1637 C CA . SER A 1 209 ? 4.264 -21.660 -4.239 1.00 68.31 209 SER A CA 1
ATOM 1638 C C . SER A 1 209 ? 4.372 -21.900 -5.742 1.00 68.31 209 SER A C 1
ATOM 1640 O O . SER A 1 209 ? 4.453 -20.912 -6.508 1.00 68.31 209 SER A O 1
#

Radius of gyration: 16.57 Å; Cα contacts (8 Å, |Δi|>4): 442; chains: 1; bounding box: 41×41×48 Å

Secondary structure (DSSP, 8-state):
---S-EEPTT--EE------SEEEE-S--B-TTS-B--S-S-S--EEE-S--TT----TT-TTS--EEEESSHHHHHHTTPEEPTTTTHHHHHHHHHHHHHH-GGGSSSSS--HHHHHHHHHHHHB-TTSPBP-EEEEGGGPPTT-EEEETTEEEEEETTEEEEEETTEEEEES----TT-EEEE-S-HHHHHHHHTTPPPP--GGGG-

Solvent-accessible surface area (backbone atoms only — not comparable to full-atom values): 11463 Å² total; per-residue (Å²): 131,60,59,63,31,33,44,43,44,75,49,50,68,37,62,53,82,56,76,44,66,28,27,28,40,32,38,58,26,52,49,96,85,53,45,76,79,48,96,58,66,57,60,70,30,27,32,35,53,76,70,56,94,85,65,82,79,64,82,51,33,86,96,43,54,31,62,28,27,18,47,26,46,33,39,31,36,19,38,42,32,43,57,20,72,73,77,28,38,68,61,20,52,53,50,52,52,45,39,42,73,54,41,58,88,80,48,96,51,98,78,60,63,67,70,58,57,24,50,52,44,35,61,36,35,33,46,98,86,70,44,67,38,66,47,81,40,48,48,64,78,59,37,46,54,35,29,29,52,54,97,91,36,51,28,34,36,43,93,92,46,38,28,40,61,52,68,86,40,44,43,81,46,94,74,73,80,56,53,82,36,79,35,43,28,34,31,24,64,71,56,46,41,21,24,63,72,66,52,75,60,54,69,46,74,46,74,77,106

Nearest PDB structures (foldseek):
  3er0-assembly1_A  TM=6.635E-01  e=6.240E-01  Saccharomyces cerevisiae
  4rez-assembly1_A  TM=3.663E-01  e=9.303E+00  Human betacoronavirus 2c Jordan-N3/2012

Foldseek 3Di:
DAQQFEQFLLRGTHRDDQDAQKKKFQFQQADPVSHGPDSHDDLAIAIAGPDDPNDDDDQNDPPGTHIHHYNFFLSCLLLLHAHDCPRRVVSNVVCQQLLCVLCVVQADDNRHDVVSVSVLSSCQQAPPVRGGHKDKDQQLLFAFSWWFADPNFTWGDHDPAIWTDDSNFTDGDPDDDDSRDITITSRGPSVSSSRVVPDHTDGHPNVVD

pLDDT: mean 96.19, std 3.86, range [68.31, 98.88]

Mean predicted aligned error: 3.0 Å